Protein AF-A0A3N4JUU4-F1 (afdb_monomer_lite)

pLDDT: mean 82.23, std 17.43, range [31.98, 96.69]

Foldseek 3Di:
DDDDDDDDDDDDDDDDDDDDDDDDPDDPPVVVVVVVVVVVVVVVVVVVVVVVVVVVVCVLVPPPPPDPLLVVLVVVLVVLVVVLVVVVVVLVVLVVVLVVLVVVLVVLVVVLVVLCVVDPDNDLVVLVVLLVVLVVVLVVVPDDPVVNVVSVVVSVVSVVVSVVVVVSVVSVVVSVVSVVVSVVSVVVSPDPVSVVSVVVSVVSVVVSVVVVVVSNVD

InterPro domains:
  IPR039604 Nuclear segregation protein Bfr1 [PTHR31027] (22-218)

Organism: NCBI:txid1336337

Sequence (218 aa):
MTDFATPFAAALVTADTGKKFVQKPEKPDQAEFEKKLKAAQEDHDRVRQKLSEVKAKLDLAQAPGKNPLQNELKKRLFELRDKQSAKKNDRGKIEEEIKATDASLKAKIKELNAKKGKIPYKTPEELDNVIKNLEKSVERGDMKLVDERKAQFEISILQKQRKNFRTLDAEQKAIDEGKQKLEDLKAKKKDTDVQKLSDEYEETKEQLEAIQAEQDEA

Radius of gyration: 51.4 Å; chains: 1; bounding box: 74×54×158 Å

Structure (mmCIF, N/CA/C/O backbone):
data_AF-A0A3N4JUU4-F1
#
_entry.id   AF-A0A3N4JUU4-F1
#
loop_
_atom_site.group_PDB
_atom_site.id
_atom_site.type_symbol
_atom_site.label_atom_id
_atom_site.label_alt_id
_atom_site.label_comp_id
_atom_site.label_asym_id
_atom_site.label_entity_id
_atom_site.label_seq_id
_atom_site.pdbx_PDB_ins_code
_atom_site.Cartn_x
_atom_site.Cartn_y
_atom_site.Cartn_z
_atom_site.occupancy
_atom_site.B_iso_or_equiv
_atom_site.auth_seq_id
_atom_site.auth_comp_id
_atom_site.auth_asym_id
_atom_site.auth_atom_id
_atom_site.pdbx_PDB_model_num
ATOM 1 N N . MET A 1 1 ? 0.676 -31.007 -73.674 1.00 39.84 1 MET A N 1
ATOM 2 C CA . MET A 1 1 ? -0.580 -31.376 -74.345 1.00 39.84 1 MET A CA 1
ATOM 3 C C . MET A 1 1 ? -0.651 -30.566 -75.615 1.00 39.84 1 MET A C 1
ATOM 5 O O . MET A 1 1 ? -0.480 -29.360 -75.510 1.00 39.84 1 MET A O 1
ATOM 9 N N . THR A 1 2 ? -0.835 -31.278 -76.732 1.00 39.34 2 THR A N 1
ATOM 10 C CA . THR A 1 2 ? -1.537 -30.868 -77.961 1.00 39.34 2 THR A CA 1
ATOM 11 C C . THR A 1 2 ? -1.056 -29.579 -78.631 1.00 39.34 2 THR A C 1
ATOM 13 O O . THR A 1 2 ? -1.195 -28.508 -78.059 1.00 39.34 2 THR A O 1
ATOM 16 N N . ASP A 1 3 ? -0.512 -29.537 -79.840 1.00 41.78 3 ASP A N 1
ATOM 17 C CA . ASP A 1 3 ? -0.697 -30.282 -81.098 1.00 41.78 3 ASP A CA 1
ATOM 18 C C . ASP A 1 3 ? -0.923 -29.206 -82.169 1.00 41.78 3 ASP A C 1
ATOM 20 O O . ASP A 1 3 ? -1.234 -28.059 -81.853 1.00 41.78 3 ASP A O 1
ATOM 24 N N . PHE A 1 4 ? -0.841 -29.649 -83.416 1.00 34.41 4 PHE A N 1
ATOM 25 C CA . PHE A 1 4 ? -1.229 -28.997 -84.662 1.00 34.41 4 PHE A CA 1
ATOM 26 C C . PHE A 1 4 ? -0.092 -28.346 -85.441 1.00 34.41 4 PHE A C 1
ATOM 28 O O . PHE A 1 4 ? 0.594 -27.453 -84.971 1.00 34.41 4 PHE A O 1
ATOM 35 N N . ALA A 1 5 ? 0.092 -28.651 -86.715 1.00 35.91 5 ALA A N 1
ATOM 36 C CA . ALA A 1 5 ? -0.330 -29.760 -87.566 1.00 35.91 5 ALA A CA 1
ATOM 37 C C . ALA A 1 5 ? 0.256 -29.400 -88.928 1.00 35.91 5 ALA A C 1
ATOM 39 O O . ALA A 1 5 ? 0.121 -28.273 -89.400 1.00 35.91 5 ALA A O 1
ATOM 40 N N . THR A 1 6 ? 0.883 -30.376 -89.557 1.00 44.41 6 THR A N 1
ATOM 41 C CA . THR A 1 6 ? 1.248 -30.393 -90.971 1.00 44.41 6 THR A CA 1
ATOM 42 C C . THR A 1 6 ? 0.021 -30.133 -91.860 1.00 44.41 6 THR A C 1
ATOM 44 O O . THR A 1 6 ? -1.082 -30.573 -91.533 1.00 44.41 6 THR A O 1
ATOM 47 N N . PRO A 1 7 ? 0.198 -29.473 -93.014 1.00 48.38 7 PRO A N 1
ATOM 48 C CA . PRO A 1 7 ? 0.216 -30.218 -94.282 1.00 48.38 7 PRO A CA 1
ATOM 49 C C . PRO A 1 7 ? 1.343 -29.678 -95.195 1.00 48.38 7 PRO A C 1
ATOM 51 O O . PRO A 1 7 ? 1.849 -28.588 -94.985 1.00 48.38 7 PRO A O 1
ATOM 54 N N . PHE A 1 8 ? 1.898 -30.378 -96.178 1.00 32.44 8 PHE A N 1
ATOM 55 C CA . PHE A 1 8 ? 1.249 -31.018 -97.311 1.00 32.44 8 PHE A CA 1
ATOM 56 C C . PHE A 1 8 ? 2.277 -31.919 -98.012 1.00 32.44 8 PHE A C 1
ATOM 58 O O . PHE A 1 8 ? 3.472 -31.625 -98.052 1.00 32.44 8 PHE A O 1
ATOM 65 N N . ALA A 1 9 ? 1.783 -33.031 -98.539 1.00 35.19 9 ALA A N 1
ATOM 66 C CA . ALA A 1 9 ? 2.544 -34.050 -99.231 1.00 35.19 9 ALA A CA 1
ATOM 67 C C . ALA A 1 9 ? 2.795 -33.707 -100.713 1.00 35.19 9 ALA A C 1
ATOM 69 O O . ALA A 1 9 ? 1.984 -33.052 -101.354 1.00 35.19 9 ALA A O 1
ATOM 70 N N . A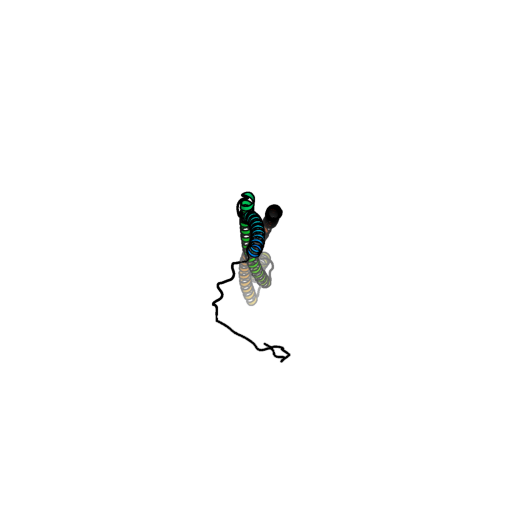LA A 1 10 ? 3.865 -34.315 -101.238 1.00 38.88 10 ALA A N 1
ATOM 71 C CA . ALA A 1 10 ? 4.093 -34.730 -102.628 1.00 38.88 10 ALA A CA 1
ATOM 72 C C . ALA A 1 10 ? 4.413 -33.672 -103.708 1.00 38.88 10 ALA A C 1
ATOM 74 O O . ALA A 1 10 ? 3.527 -33.054 -104.284 1.00 38.88 10 ALA A O 1
ATOM 75 N N . ALA A 1 11 ? 5.682 -33.652 -104.135 1.00 31.98 11 ALA A N 1
ATOM 76 C CA . ALA A 1 11 ? 6.056 -33.921 -105.530 1.00 31.98 11 ALA A CA 1
ATOM 77 C C . ALA A 1 11 ? 7.538 -34.341 -105.615 1.00 31.98 11 ALA A C 1
ATOM 79 O O . ALA A 1 11 ? 8.401 -33.766 -104.959 1.00 31.98 11 ALA A O 1
ATOM 80 N N . LEU A 1 12 ? 7.784 -35.397 -106.392 1.00 43.09 12 LEU A N 1
ATOM 81 C CA . LEU A 1 12 ? 9.060 -36.070 -106.636 1.00 43.09 12 LEU A CA 1
ATOM 82 C C . LEU A 1 12 ? 10.179 -35.123 -107.095 1.00 43.09 12 LEU A C 1
ATOM 84 O O . LEU A 1 12 ? 9.906 -34.270 -107.926 1.00 43.09 12 LEU A O 1
ATOM 88 N N . VAL A 1 13 ? 11.432 -35.421 -106.722 1.00 34.47 13 VAL A N 1
ATOM 89 C CA . VAL A 1 13 ? 12.509 -35.781 -107.673 1.00 34.47 13 VAL A CA 1
ATOM 90 C C . VAL A 1 13 ? 13.515 -36.683 -106.943 1.00 34.47 13 VAL A C 1
ATOM 92 O O . VAL A 1 13 ? 14.137 -36.300 -105.957 1.00 34.47 13 VAL A O 1
ATOM 95 N N . THR A 1 14 ? 13.623 -37.919 -107.422 1.00 41.66 14 THR A N 1
ATOM 96 C CA . THR A 1 14 ? 14.668 -38.904 -107.112 1.00 41.66 14 THR A CA 1
ATOM 97 C C . THR A 1 14 ? 15.975 -38.594 -107.840 1.00 41.66 14 THR A C 1
ATOM 99 O O . THR A 1 14 ? 15.933 -37.968 -108.895 1.00 41.66 14 THR A O 1
ATOM 102 N N . ALA A 1 15 ? 17.057 -39.213 -107.340 1.00 36.00 15 ALA A N 1
ATOM 103 C CA . ALA A 1 15 ? 18.422 -39.340 -107.879 1.00 36.00 15 ALA A CA 1
ATOM 104 C C . ALA A 1 15 ? 19.420 -38.384 -107.191 1.00 36.00 15 ALA A C 1
ATOM 106 O O . ALA A 1 15 ? 19.176 -37.192 -107.101 1.00 36.00 15 ALA A O 1
ATOM 107 N N . ASP A 1 16 ? 20.570 -38.800 -106.669 1.00 35.75 16 ASP A N 1
ATOM 108 C CA . ASP A 1 16 ? 21.212 -40.108 -106.590 1.00 35.75 16 ASP A CA 1
ATOM 109 C C . ASP A 1 16 ? 22.394 -39.999 -105.602 1.00 35.75 16 ASP A C 1
ATOM 111 O O . ASP A 1 16 ? 22.937 -38.920 -105.372 1.00 35.75 16 ASP A O 1
ATOM 115 N N . THR A 1 17 ? 22.838 -41.152 -105.111 1.00 35.28 17 THR A N 1
ATOM 116 C CA . THR A 1 17 ? 24.175 -41.460 -104.577 1.00 35.28 17 THR A CA 1
ATOM 117 C C . THR A 1 17 ? 24.708 -40.778 -103.302 1.00 35.28 17 THR A C 1
ATOM 119 O O . THR A 1 17 ? 25.085 -39.615 -103.270 1.00 35.28 17 THR A O 1
ATOM 122 N N . GLY A 1 18 ? 25.021 -41.631 -102.316 1.00 39.41 18 GLY A N 1
ATOM 123 C CA . GLY A 1 18 ? 26.431 -41.767 -101.927 1.00 39.41 18 GLY A CA 1
ATOM 124 C C . GLY A 1 18 ? 26.846 -41.375 -100.502 1.00 39.41 18 GLY A C 1
ATOM 125 O O . GLY A 1 18 ? 27.047 -40.211 -100.199 1.00 39.41 18 GLY A O 1
ATOM 126 N N . LYS A 1 19 ? 27.173 -42.413 -99.713 1.00 35.09 19 LYS A N 1
ATOM 127 C CA . LYS A 1 19 ? 28.152 -42.473 -98.599 1.00 35.09 19 LYS A CA 1
ATOM 128 C C . LYS A 1 19 ? 27.889 -41.647 -97.324 1.00 35.09 19 LYS A C 1
ATOM 130 O O . LYS A 1 19 ? 28.038 -40.434 -97.271 1.00 35.09 19 LYS A O 1
ATOM 135 N N . LYS A 1 20 ? 27.678 -42.383 -96.221 1.00 50.12 20 LYS A N 1
ATOM 136 C CA . LYS A 1 20 ? 27.764 -41.896 -94.836 1.00 50.12 20 LYS A CA 1
ATOM 137 C C . LYS A 1 20 ? 29.161 -41.329 -94.547 1.00 50.12 20 LYS A C 1
ATOM 139 O O . LYS A 1 20 ? 30.120 -42.091 -94.447 1.00 50.12 20 LYS A O 1
ATOM 144 N N . PHE A 1 21 ? 29.247 -40.018 -94.347 1.00 38.53 21 PHE A N 1
ATOM 145 C CA . PHE A 1 21 ? 30.370 -39.367 -93.677 1.00 38.53 21 PHE A CA 1
ATOM 146 C C . PHE A 1 21 ? 29.920 -38.929 -92.282 1.00 38.53 21 PHE A C 1
ATOM 148 O O . PHE A 1 21 ? 28.943 -38.200 -92.135 1.00 38.53 21 PHE A O 1
ATOM 155 N N . VAL A 1 22 ? 30.636 -39.388 -91.254 1.00 53.62 22 VAL A N 1
ATOM 156 C CA . VAL A 1 22 ? 30.572 -38.817 -89.904 1.00 53.62 22 VAL A CA 1
ATOM 157 C C . VAL A 1 22 ? 31.014 -37.361 -90.030 1.00 53.62 22 VAL A C 1
ATOM 159 O O . VAL A 1 22 ? 32.181 -37.099 -90.330 1.00 53.62 22 VAL A O 1
ATOM 162 N N . GLN A 1 23 ? 30.082 -36.418 -89.873 1.00 53.59 23 GLN A N 1
ATOM 163 C CA . GLN A 1 23 ? 30.426 -35.002 -89.841 1.00 53.59 23 GLN A CA 1
ATOM 164 C C . GLN A 1 23 ? 31.308 -34.758 -88.615 1.00 53.59 23 GLN A C 1
ATOM 166 O O . GLN A 1 23 ? 30.900 -34.982 -87.475 1.00 53.59 23 GLN A O 1
ATOM 171 N N . LYS A 1 24 ? 32.553 -34.341 -88.860 1.00 48.22 24 LYS A N 1
ATOM 172 C CA . LYS A 1 24 ? 33.375 -33.721 -87.821 1.00 48.22 24 LYS A CA 1
ATOM 173 C C . LYS A 1 24 ? 32.619 -32.474 -87.346 1.00 48.22 24 LYS A C 1
ATOM 175 O O . LYS A 1 24 ? 32.104 -31.774 -88.218 1.00 48.22 24 LYS A O 1
ATOM 180 N N . PRO A 1 25 ? 32.550 -32.194 -86.032 1.00 58.31 25 PRO A N 1
ATOM 181 C CA . PRO A 1 25 ? 31.921 -30.975 -85.538 1.00 58.31 25 PRO A CA 1
ATOM 182 C C . PRO A 1 25 ? 32.466 -29.775 -86.317 1.00 58.31 25 PRO A C 1
ATOM 184 O O . PRO A 1 25 ? 33.687 -29.651 -86.468 1.00 58.31 25 PRO A O 1
ATOM 187 N N . GLU A 1 26 ? 31.574 -28.952 -86.868 1.00 61.47 26 GLU A N 1
ATOM 188 C CA . GLU A 1 26 ? 31.963 -27.723 -87.554 1.00 61.47 26 GLU A CA 1
ATOM 189 C C . GLU A 1 26 ? 32.831 -26.881 -86.616 1.00 61.47 26 GLU A C 1
ATOM 191 O O . GLU A 1 26 ? 32.595 -26.815 -85.405 1.00 61.47 26 GLU A O 1
ATOM 196 N N . LYS A 1 27 ? 33.895 -26.285 -87.167 1.00 57.62 27 LYS A N 1
ATOM 197 C CA . LYS A 1 27 ? 34.764 -25.391 -86.399 1.00 57.62 27 LYS A CA 1
ATOM 198 C C . LYS A 1 27 ? 33.878 -24.284 -85.810 1.00 57.62 27 LYS A C 1
ATOM 200 O O . LYS A 1 27 ? 33.135 -23.686 -86.585 1.00 57.62 27 LYS A O 1
ATOM 205 N N . PRO A 1 28 ? 33.945 -24.010 -84.493 1.00 63.41 28 PRO A N 1
ATOM 206 C CA . PRO A 1 28 ? 33.164 -22.943 -83.882 1.00 63.41 28 PRO A CA 1
ATOM 207 C C . PRO A 1 28 ? 33.364 -21.643 -84.660 1.00 63.41 28 PRO A C 1
ATOM 209 O O . PRO A 1 28 ? 34.509 -21.249 -84.892 1.00 63.41 28 PRO A O 1
ATOM 212 N N . ASP A 1 29 ? 32.266 -21.017 -85.082 1.00 69.12 29 ASP A N 1
ATOM 213 C CA . ASP A 1 29 ? 32.293 -19.733 -85.775 1.00 69.12 29 ASP A CA 1
ATOM 214 C C . ASP A 1 29 ? 32.934 -18.691 -84.847 1.00 69.12 29 ASP A C 1
ATOM 216 O O . ASP A 1 29 ? 32.361 -18.283 -83.830 1.00 69.12 29 ASP A O 1
ATOM 220 N N . GLN A 1 30 ? 34.185 -18.335 -85.148 1.00 72.44 30 GLN A N 1
ATOM 221 C CA . GLN A 1 30 ? 35.020 -17.498 -84.286 1.00 72.44 30 GLN A CA 1
ATOM 222 C C . GLN A 1 30 ? 34.380 -16.124 -84.063 1.00 72.44 30 GLN A C 1
ATOM 224 O O . GLN A 1 30 ? 34.467 -15.585 -82.961 1.00 72.44 30 GLN A O 1
ATOM 229 N N . ALA A 1 31 ? 33.656 -15.602 -85.057 1.00 76.00 31 ALA A N 1
ATOM 230 C CA . ALA A 1 31 ? 32.982 -14.313 -84.959 1.00 76.00 31 ALA A CA 1
ATOM 231 C C . ALA A 1 31 ? 31.785 -14.355 -83.992 1.00 76.00 31 ALA A C 1
ATOM 233 O O . ALA A 1 31 ? 31.601 -13.446 -83.176 1.00 76.00 31 ALA A O 1
ATOM 234 N N . GLU A 1 32 ? 30.982 -15.422 -84.027 1.00 77.25 32 GLU A N 1
ATOM 235 C CA . GLU A 1 32 ? 29.896 -15.604 -83.059 1.00 77.25 32 GLU A CA 1
ATOM 236 C C . GLU A 1 32 ? 30.414 -15.865 -81.644 1.00 77.25 32 GLU A C 1
ATOM 238 O O . GLU A 1 32 ? 29.814 -15.401 -80.670 1.00 77.25 32 GLU A O 1
ATOM 243 N N . PHE A 1 33 ? 31.518 -16.605 -81.525 1.00 79.62 33 PHE A N 1
ATOM 244 C CA . PHE A 1 33 ? 32.171 -16.873 -80.250 1.00 79.62 33 PHE A CA 1
ATOM 245 C C . PHE A 1 33 ? 32.690 -15.582 -79.610 1.00 79.62 33 PHE A C 1
ATOM 247 O O . PHE A 1 33 ? 32.375 -15.313 -78.454 1.00 79.62 33 PHE A O 1
ATOM 254 N N . GLU A 1 34 ? 33.397 -14.739 -80.365 1.00 81.62 34 GLU A N 1
ATOM 255 C CA . GLU A 1 34 ? 33.874 -13.436 -79.888 1.00 81.62 34 GLU A CA 1
ATOM 256 C C . GLU A 1 34 ? 32.722 -12.501 -79.494 1.00 81.62 34 GLU A C 1
ATOM 258 O O . GLU A 1 34 ? 32.809 -11.797 -78.486 1.00 81.62 34 GLU A O 1
ATOM 263 N N . LYS A 1 35 ? 31.610 -12.516 -80.240 1.00 84.25 35 LYS A N 1
ATOM 264 C CA . LYS A 1 35 ? 30.413 -11.727 -79.912 1.00 84.25 35 LYS A CA 1
ATOM 265 C C . LYS A 1 35 ? 29.754 -12.193 -78.609 1.00 84.25 35 LYS A C 1
ATOM 267 O O . LYS A 1 35 ? 29.408 -11.363 -77.770 1.00 84.25 35 LYS A O 1
ATOM 272 N N . LYS A 1 36 ? 29.602 -13.509 -78.422 1.00 84.06 36 LYS A N 1
ATOM 273 C CA . LYS A 1 36 ? 29.072 -14.108 -77.182 1.00 84.06 36 LYS A CA 1
ATOM 274 C C . LYS A 1 36 ? 30.017 -13.870 -75.999 1.00 84.06 36 LYS A C 1
ATOM 276 O O . LYS A 1 36 ? 29.545 -13.609 -74.898 1.00 84.06 36 LYS A O 1
ATOM 281 N N . LEU A 1 37 ? 31.331 -13.895 -76.234 1.00 85.00 37 LEU A N 1
ATOM 282 C CA . LEU A 1 37 ? 32.354 -13.611 -75.227 1.00 85.00 37 LEU A CA 1
ATOM 283 C C . LEU A 1 37 ? 32.278 -12.159 -74.739 1.00 85.00 37 LEU A C 1
ATOM 285 O O . LEU A 1 37 ? 32.268 -11.936 -73.533 1.00 85.00 37 LEU A O 1
ATOM 289 N N . LYS A 1 38 ? 32.141 -11.189 -75.652 1.00 87.12 38 LYS A N 1
ATOM 290 C CA . LYS A 1 38 ? 31.960 -9.772 -75.297 1.00 87.12 38 LYS A CA 1
ATOM 291 C C . LYS A 1 38 ? 30.673 -9.531 -74.507 1.00 87.12 38 LYS A C 1
ATOM 293 O O . LYS A 1 38 ? 30.728 -8.919 -73.449 1.00 87.12 38 LYS A O 1
ATOM 298 N N . ALA A 1 39 ? 29.542 -10.080 -74.957 1.00 87.44 39 ALA A N 1
ATOM 299 C CA . ALA A 1 39 ? 28.270 -9.949 -74.240 1.00 87.44 39 ALA A CA 1
ATOM 300 C C . ALA A 1 39 ? 28.330 -10.564 -72.827 1.00 87.44 39 ALA A C 1
ATOM 302 O O . ALA A 1 39 ? 27.870 -9.960 -71.862 1.00 87.44 39 ALA A O 1
ATOM 303 N N . ALA A 1 40 ? 28.957 -11.738 -72.683 1.00 87.06 40 ALA A N 1
ATOM 304 C CA . ALA A 1 40 ? 29.147 -12.376 -71.382 1.00 87.06 40 ALA A CA 1
ATOM 305 C C . ALA A 1 40 ? 30.099 -11.587 -70.464 1.00 87.06 40 ALA A C 1
ATOM 307 O O . ALA A 1 40 ? 29.888 -11.559 -69.252 1.00 87.06 40 ALA A O 1
ATOM 308 N N . GLN A 1 41 ? 31.131 -10.941 -71.019 1.00 89.50 41 GLN A N 1
ATOM 309 C CA . GLN A 1 41 ? 32.033 -10.057 -70.272 1.00 89.50 41 GLN A CA 1
ATOM 310 C C . GLN A 1 41 ? 31.311 -8.795 -69.783 1.00 89.50 41 GLN A C 1
ATOM 312 O O . GLN A 1 41 ? 31.404 -8.471 -68.603 1.00 89.50 41 GLN A O 1
ATOM 317 N N . GLU A 1 42 ? 30.524 -8.140 -70.640 1.00 91.94 42 GLU A N 1
ATOM 318 C CA . GLU A 1 42 ? 29.712 -6.972 -70.269 1.00 91.94 42 GLU A CA 1
ATOM 319 C C . GLU A 1 42 ? 28.684 -7.312 -69.178 1.00 91.94 42 GLU A C 1
ATOM 321 O O . GLU A 1 42 ? 28.526 -6.572 -68.202 1.00 91.94 42 GLU A O 1
ATOM 326 N N . ASP A 1 43 ? 28.015 -8.463 -69.295 1.00 88.12 43 ASP A N 1
ATOM 327 C CA . ASP A 1 43 ? 27.093 -8.952 -68.271 1.00 88.12 43 ASP A CA 1
ATOM 328 C C . ASP A 1 43 ? 27.804 -9.267 -66.952 1.00 88.12 43 ASP A C 1
ATOM 330 O O . ASP A 1 43 ? 27.302 -8.910 -65.882 1.00 88.12 43 ASP A O 1
ATOM 334 N N . HIS A 1 44 ? 28.979 -9.896 -67.012 1.00 88.31 44 HIS A N 1
ATOM 335 C CA . HIS A 1 44 ? 29.799 -10.182 -65.840 1.00 88.31 44 HIS A CA 1
ATOM 336 C C . HIS A 1 44 ? 30.245 -8.893 -65.141 1.00 88.31 44 HIS A C 1
ATOM 338 O O . HIS A 1 44 ? 30.126 -8.792 -63.919 1.00 88.31 44 HIS A O 1
ATOM 344 N N . ASP A 1 45 ? 30.691 -7.888 -65.890 1.00 90.50 45 ASP A N 1
ATOM 345 C CA . ASP A 1 45 ? 31.128 -6.606 -65.338 1.00 90.50 45 ASP A CA 1
ATOM 346 C C . ASP A 1 45 ? 29.960 -5.827 -64.728 1.00 90.50 45 ASP A C 1
ATOM 348 O O . ASP A 1 45 ? 30.076 -5.315 -63.611 1.00 90.50 45 ASP A O 1
ATOM 352 N N . ARG A 1 46 ? 28.788 -5.839 -65.373 1.00 92.06 46 ARG A N 1
ATOM 353 C CA . ARG A 1 46 ? 27.550 -5.265 -64.825 1.00 92.06 46 ARG A CA 1
ATOM 354 C C . ARG A 1 46 ? 27.126 -5.944 -63.524 1.00 92.06 46 ARG A C 1
ATOM 356 O O . ARG A 1 46 ? 26.741 -5.271 -62.567 1.00 92.06 46 ARG A O 1
ATOM 363 N N . VAL A 1 47 ? 27.166 -7.276 -63.467 1.00 89.88 47 VAL A N 1
ATOM 364 C CA . VAL A 1 47 ? 26.840 -8.031 -62.245 1.00 89.88 47 VAL A CA 1
ATOM 365 C C . VAL A 1 47 ? 27.887 -7.779 -61.163 1.00 89.88 47 VAL A C 1
ATOM 367 O O . VAL A 1 47 ? 27.524 -7.619 -60.001 1.00 89.88 47 VAL A O 1
ATOM 370 N N . ARG A 1 48 ? 29.169 -7.669 -61.522 1.00 91.62 48 ARG A N 1
ATOM 371 C CA . ARG A 1 48 ? 30.259 -7.363 -60.591 1.00 91.62 48 ARG A CA 1
ATOM 372 C C . ARG A 1 48 ? 30.130 -5.962 -59.993 1.00 91.62 48 ARG A C 1
ATOM 374 O O . ARG A 1 48 ? 30.335 -5.820 -58.790 1.00 91.62 48 ARG A O 1
ATOM 381 N N . GLN A 1 49 ? 29.738 -4.969 -60.790 1.00 90.62 49 GLN A N 1
ATOM 382 C CA . GLN A 1 49 ? 29.430 -3.614 -60.320 1.00 90.62 49 GLN A CA 1
ATOM 383 C C . GLN A 1 49 ? 28.250 -3.626 -59.344 1.00 90.62 49 GLN A C 1
ATOM 385 O O . GLN A 1 49 ? 28.410 -3.203 -58.201 1.00 90.62 49 GLN A O 1
ATOM 390 N N . LYS A 1 50 ? 27.119 -4.239 -59.718 1.00 89.12 50 LYS A N 1
ATOM 391 C CA . LYS A 1 50 ? 25.960 -4.390 -58.818 1.00 89.12 50 LYS A CA 1
ATOM 392 C C . LYS A 1 50 ? 26.312 -5.126 -57.528 1.00 89.12 50 LYS A C 1
ATOM 394 O O . LYS A 1 50 ? 25.869 -4.739 -56.456 1.00 89.12 50 LYS A O 1
ATOM 399 N N . LEU A 1 51 ? 27.125 -6.176 -57.614 1.00 88.81 51 LEU A N 1
ATOM 400 C CA . LEU A 1 51 ? 27.595 -6.924 -56.453 1.00 88.81 51 LEU A CA 1
ATOM 401 C C . LEU A 1 51 ? 28.490 -6.047 -55.570 1.00 88.81 51 LEU A C 1
ATOM 403 O O . LEU A 1 51 ? 28.341 -6.089 -54.355 1.00 88.81 51 LEU A O 1
ATOM 407 N N . SER A 1 52 ? 29.375 -5.232 -56.148 1.00 88.00 52 SER A N 1
ATOM 408 C CA . SER A 1 52 ? 30.202 -4.291 -55.384 1.00 88.00 52 SER A CA 1
ATOM 409 C C . SER A 1 52 ? 29.383 -3.187 -54.712 1.00 88.00 52 SER A C 1
ATOM 411 O O . SER A 1 52 ? 29.633 -2.889 -53.551 1.00 88.00 52 SER A O 1
ATOM 413 N N . GLU A 1 53 ? 28.356 -2.654 -55.377 1.00 87.62 53 GLU A N 1
ATOM 414 C CA . GLU A 1 53 ? 27.432 -1.665 -54.807 1.00 87.62 53 GLU A CA 1
ATOM 415 C C . GLU A 1 53 ? 26.588 -2.267 -53.682 1.00 87.62 53 GLU A C 1
ATOM 417 O O . GLU A 1 53 ? 26.444 -1.666 -52.621 1.00 87.62 53 GLU A O 1
ATOM 422 N N . VAL A 1 54 ? 26.052 -3.474 -53.887 1.00 85.00 54 VAL A N 1
ATOM 423 C CA . VAL A 1 54 ? 25.293 -4.194 -52.859 1.00 85.00 54 VAL A CA 1
ATOM 424 C C . VAL A 1 54 ? 26.198 -4.567 -51.691 1.00 85.00 54 VAL A C 1
ATOM 426 O O . VAL A 1 54 ? 25.761 -4.434 -50.558 1.00 85.00 54 VAL A O 1
ATOM 429 N N . LYS A 1 55 ? 27.451 -4.975 -51.927 1.00 83.31 55 LYS A N 1
ATOM 430 C CA . LYS A 1 55 ? 28.425 -5.216 -50.852 1.00 83.31 55 LYS A CA 1
ATOM 431 C C . LYS A 1 55 ? 28.781 -3.942 -50.104 1.00 83.31 55 LYS A C 1
ATOM 433 O O . LYS A 1 55 ? 28.795 -3.984 -48.891 1.00 83.31 55 LYS A O 1
ATOM 438 N N . ALA A 1 56 ? 28.992 -2.818 -50.784 1.00 80.50 56 ALA A N 1
ATOM 439 C CA . ALA A 1 56 ? 29.260 -1.544 -50.121 1.00 80.50 56 ALA A CA 1
ATOM 440 C C . ALA A 1 56 ? 28.071 -1.099 -49.251 1.00 80.50 56 ALA A C 1
ATOM 442 O O . ALA A 1 56 ? 28.262 -0.730 -48.096 1.00 80.50 56 ALA A O 1
ATOM 443 N N . LYS A 1 57 ? 26.839 -1.220 -49.765 1.00 77.94 57 LYS A N 1
ATOM 444 C CA . LYS A 1 57 ? 25.606 -0.965 -49.000 1.00 77.94 57 LYS A CA 1
ATOM 445 C C . LYS A 1 57 ? 25.426 -1.951 -47.847 1.00 77.94 57 LYS A C 1
ATOM 447 O O . LYS A 1 57 ? 24.996 -1.562 -46.769 1.00 77.94 57 LYS A O 1
ATOM 452 N N . LEU A 1 58 ? 25.767 -3.221 -48.060 1.00 74.00 58 LEU A N 1
ATOM 453 C CA . LEU A 1 58 ? 25.717 -4.248 -47.028 1.00 74.00 58 LEU A CA 1
ATOM 454 C C . LEU A 1 58 ? 26.782 -4.001 -45.962 1.00 74.00 58 LEU A C 1
ATOM 456 O O . LEU A 1 58 ? 26.465 -4.162 -44.804 1.00 74.00 58 LEU A O 1
ATOM 460 N N . ASP A 1 59 ? 27.993 -3.578 -46.311 1.00 72.12 59 ASP A N 1
ATOM 461 C CA . ASP A 1 59 ? 29.074 -3.283 -45.364 1.00 72.12 59 ASP A CA 1
ATOM 462 C C . ASP A 1 59 ? 28.785 -2.004 -44.556 1.00 72.12 59 ASP A C 1
ATOM 464 O O . ASP A 1 59 ? 29.166 -1.917 -43.387 1.00 72.12 59 ASP A O 1
ATOM 468 N N . LEU A 1 60 ? 28.072 -1.035 -45.146 1.00 67.00 60 LEU A N 1
ATOM 469 C CA . LEU A 1 60 ? 27.514 0.131 -44.447 1.00 67.00 60 LEU A CA 1
ATOM 470 C C . LEU A 1 60 ? 26.404 -0.288 -43.465 1.00 67.00 60 LEU A C 1
ATOM 472 O O . LEU A 1 60 ? 26.474 0.042 -42.282 1.00 67.00 60 LEU A O 1
ATOM 476 N N . ALA A 1 61 ? 25.439 -1.098 -43.914 1.00 63.56 61 ALA A N 1
ATOM 477 C CA . ALA A 1 61 ? 24.322 -1.577 -43.090 1.00 63.56 61 ALA A CA 1
ATOM 478 C C . ALA A 1 61 ? 24.723 -2.651 -42.048 1.00 63.56 61 ALA A C 1
ATOM 480 O O . ALA A 1 61 ? 24.150 -2.735 -40.963 1.00 63.56 61 ALA A O 1
ATOM 481 N N . GLN A 1 62 ? 25.717 -3.487 -42.359 1.00 60.25 62 GLN A N 1
ATOM 482 C CA . GLN A 1 62 ? 26.299 -4.540 -41.516 1.00 60.25 62 GLN A CA 1
ATOM 483 C C . GLN A 1 62 ? 27.546 -4.058 -40.773 1.00 60.25 62 GLN A C 1
ATOM 485 O O . GLN A 1 62 ? 28.386 -4.874 -40.396 1.00 60.25 62 GLN A O 1
ATOM 490 N N . ALA A 1 63 ? 27.656 -2.775 -40.447 1.00 57.84 63 ALA A N 1
ATOM 491 C CA . ALA A 1 63 ? 28.555 -2.343 -39.384 1.00 57.84 63 ALA A CA 1
ATOM 492 C C . ALA A 1 63 ? 27.812 -2.249 -38.031 1.00 57.84 63 ALA A C 1
ATOM 494 O O . ALA A 1 63 ? 27.762 -1.158 -37.450 1.00 57.84 63 ALA A O 1
ATOM 495 N N . PRO A 1 64 ? 27.234 -3.340 -37.464 1.00 51.19 64 PRO A N 1
ATOM 496 C CA . PRO A 1 64 ? 26.674 -3.276 -36.130 1.00 51.19 64 PRO A CA 1
ATOM 497 C C . PRO A 1 64 ? 27.832 -3.033 -35.157 1.00 51.19 64 PRO A C 1
ATOM 499 O O . PRO A 1 64 ? 28.703 -3.879 -34.966 1.00 51.19 64 PRO A O 1
ATOM 502 N N . GLY A 1 65 ? 27.849 -1.850 -34.546 1.00 55.34 65 GLY A N 1
ATOM 503 C CA . GLY A 1 65 ? 28.728 -1.552 -33.417 1.00 55.34 65 GLY A CA 1
ATOM 504 C C . GLY A 1 65 ? 29.842 -0.530 -33.641 1.00 55.34 65 GLY A C 1
ATOM 505 O O . GLY A 1 65 ? 30.638 -0.354 -32.723 1.00 55.34 65 GLY A O 1
ATOM 506 N N . LYS A 1 66 ? 29.903 0.187 -34.774 1.00 58.84 66 LYS A N 1
ATOM 507 C CA . LYS A 1 66 ? 30.890 1.278 -34.935 1.00 58.84 66 LYS A CA 1
ATOM 508 C C . LYS A 1 66 ? 30.550 2.569 -34.184 1.00 58.84 66 LYS A C 1
ATOM 510 O O . LYS A 1 66 ? 31.472 3.316 -33.883 1.00 58.84 66 LYS A O 1
ATOM 515 N N . ASN A 1 67 ? 29.286 2.808 -33.820 1.00 67.56 67 ASN A N 1
ATOM 516 C CA . ASN A 1 67 ? 28.911 3.986 -33.034 1.00 67.56 67 ASN A CA 1
ATOM 517 C C . ASN A 1 67 ? 28.859 3.651 -31.530 1.00 67.56 67 ASN A C 1
ATOM 519 O O . ASN A 1 67 ? 27.857 3.090 -31.073 1.00 67.56 67 ASN A O 1
ATOM 523 N N . PRO A 1 68 ? 29.903 3.988 -30.737 1.00 78.94 68 PRO A N 1
ATOM 524 C CA . PRO A 1 68 ? 29.896 3.777 -29.286 1.00 78.94 68 PRO A CA 1
ATOM 525 C C . PRO A 1 68 ? 28.690 4.457 -28.622 1.00 78.94 68 PRO A C 1
ATOM 527 O O . PRO A 1 68 ? 28.024 3.831 -27.803 1.00 78.94 68 PRO A O 1
ATOM 530 N N . LEU A 1 69 ? 28.321 5.653 -29.095 1.00 81.56 69 LEU A N 1
ATOM 531 C CA . LEU A 1 69 ? 27.117 6.393 -28.696 1.00 81.56 69 LEU A CA 1
ATOM 532 C C . LEU A 1 69 ? 25.820 5.590 -28.883 1.00 81.56 69 LEU A C 1
ATOM 534 O O . LEU A 1 69 ? 24.993 5.523 -27.981 1.00 81.56 69 LEU A O 1
ATOM 538 N N . GLN A 1 70 ? 25.646 4.911 -30.019 1.00 83.94 70 GLN A N 1
ATOM 539 C CA . GLN A 1 70 ? 24.442 4.113 -30.277 1.00 83.94 70 GLN A CA 1
ATOM 540 C C . GLN A 1 70 ? 24.356 2.906 -29.331 1.00 83.94 70 GLN A C 1
ATOM 542 O O . GLN A 1 70 ? 23.276 2.544 -28.863 1.00 83.94 70 GLN A O 1
ATOM 547 N N . ASN A 1 71 ? 25.493 2.275 -29.029 1.00 85.25 71 ASN A N 1
ATOM 548 C CA . ASN A 1 71 ? 25.551 1.170 -28.073 1.00 85.25 71 ASN A CA 1
ATOM 549 C C . ASN A 1 71 ? 25.271 1.643 -26.638 1.00 85.25 71 ASN A C 1
ATOM 551 O O . ASN A 1 71 ? 24.618 0.928 -25.879 1.00 85.25 71 ASN A O 1
ATOM 555 N N . GLU A 1 72 ? 25.735 2.835 -26.269 1.00 88.25 72 GLU A N 1
ATOM 556 C CA . GLU A 1 72 ? 25.444 3.471 -24.981 1.00 88.25 72 GLU A CA 1
ATOM 557 C C . GLU A 1 72 ? 23.959 3.828 -24.843 1.00 88.25 72 GLU A C 1
ATOM 559 O O . GLU A 1 72 ? 23.347 3.457 -23.843 1.00 88.25 72 GLU A O 1
ATOM 564 N N . LEU A 1 73 ? 23.342 4.426 -25.868 1.00 89.56 73 LEU A N 1
ATOM 565 C CA . LEU A 1 73 ? 21.903 4.726 -25.882 1.00 89.56 73 LEU A CA 1
ATOM 566 C C . LEU A 1 73 ? 21.048 3.453 -25.805 1.00 89.56 73 LEU A C 1
ATOM 568 O O . LEU A 1 73 ? 20.084 3.399 -25.043 1.00 89.56 73 LEU A O 1
ATOM 572 N N . LYS A 1 74 ? 21.432 2.379 -26.511 1.00 89.31 74 LYS A N 1
ATOM 573 C CA . LYS A 1 74 ? 20.767 1.065 -26.404 1.00 89.31 74 LYS A CA 1
ATOM 574 C C . LYS A 1 74 ? 20.846 0.493 -24.989 1.00 89.31 74 LYS A C 1
ATOM 576 O O . LYS A 1 74 ? 19.841 0.007 -24.469 1.00 89.31 74 LYS A O 1
ATOM 581 N N . LYS A 1 75 ? 22.022 0.560 -24.353 1.00 92.31 75 LYS A N 1
ATOM 582 C CA . LYS A 1 75 ? 22.193 0.150 -22.949 1.00 92.31 75 LYS A CA 1
ATOM 583 C C . LYS A 1 75 ? 21.327 1.002 -22.025 1.00 92.31 75 LYS A C 1
ATOM 585 O O . LYS A 1 75 ? 20.632 0.453 -21.175 1.00 92.31 75 LYS A O 1
ATOM 590 N N . ARG A 1 76 ? 21.300 2.320 -22.236 1.00 90.44 76 ARG A N 1
ATOM 591 C CA . ARG A 1 76 ? 20.494 3.243 -21.435 1.00 90.44 76 ARG A CA 1
ATOM 592 C C . ARG A 1 76 ? 18.997 2.968 -21.563 1.00 90.44 76 ARG A C 1
ATOM 594 O O . ARG A 1 76 ? 18.309 2.940 -20.548 1.00 90.44 76 ARG A O 1
ATOM 601 N N . LEU A 1 77 ? 18.498 2.686 -22.767 1.00 93.50 77 LEU A N 1
ATOM 602 C CA . LEU A 1 77 ? 17.105 2.278 -22.988 1.00 93.50 77 LEU A CA 1
ATOM 603 C C . LEU A 1 77 ? 16.759 0.972 -22.276 1.00 93.50 77 LEU A C 1
ATOM 605 O O . LEU A 1 77 ? 15.671 0.854 -21.714 1.00 93.50 77 LEU A O 1
ATOM 609 N N . PHE A 1 78 ? 17.671 -0.003 -22.285 1.00 93.75 78 PHE A N 1
ATOM 610 C CA . PHE A 1 78 ? 17.483 -1.251 -21.550 1.00 93.75 78 PHE A CA 1
ATOM 611 C C . PHE A 1 78 ? 17.384 -0.994 -20.038 1.00 93.75 78 PHE A C 1
ATOM 613 O O . PHE A 1 78 ? 16.421 -1.423 -19.406 1.00 93.75 78 PHE A O 1
ATOM 620 N N . GLU A 1 79 ? 18.297 -0.199 -19.474 1.00 93.94 79 GLU A N 1
ATOM 621 C CA . GLU A 1 79 ? 18.248 0.204 -18.061 1.00 93.94 79 GLU A CA 1
ATOM 622 C C . GLU A 1 79 ? 16.968 0.972 -17.703 1.00 93.94 79 GLU A C 1
ATOM 624 O O . GLU A 1 79 ? 16.383 0.747 -16.642 1.00 93.94 79 GLU A O 1
ATOM 629 N N . LEU A 1 80 ? 16.526 1.899 -18.561 1.00 93.81 80 LEU A N 1
ATOM 630 C CA . LEU A 1 80 ? 15.297 2.667 -18.352 1.00 93.81 80 LEU A CA 1
ATOM 631 C C . LEU A 1 80 ? 14.068 1.759 -18.384 1.00 93.81 80 LEU A C 1
ATOM 633 O O . LEU A 1 80 ? 13.211 1.868 -17.507 1.00 93.81 80 LEU A O 1
ATOM 637 N N . ARG A 1 81 ? 14.009 0.811 -19.323 1.00 92.81 81 ARG A N 1
ATOM 638 C CA . ARG A 1 81 ? 12.943 -0.194 -19.388 1.00 92.81 81 ARG A CA 1
ATOM 639 C C . ARG A 1 81 ? 12.905 -1.061 -18.129 1.00 92.81 81 ARG A C 1
ATOM 641 O O . ARG A 1 81 ? 11.821 -1.301 -17.593 1.00 92.81 81 ARG A O 1
ATOM 648 N N . ASP A 1 82 ? 14.058 -1.499 -17.635 1.00 93.88 82 ASP A N 1
ATOM 649 C CA . ASP A 1 82 ? 14.145 -2.284 -16.402 1.00 93.88 82 ASP A CA 1
ATOM 650 C C . ASP A 1 82 ? 13.678 -1.473 -15.188 1.00 93.88 82 ASP A C 1
ATOM 652 O O . ASP A 1 82 ? 12.877 -1.961 -14.386 1.00 93.88 82 ASP A O 1
ATOM 656 N N . LYS A 1 83 ? 14.079 -0.198 -15.090 1.00 92.62 83 LYS A N 1
ATOM 657 C CA . LYS A 1 83 ? 13.607 0.726 -14.044 1.00 92.62 83 LYS A CA 1
ATOM 658 C C . LYS A 1 83 ? 12.099 0.965 -14.115 1.00 92.62 83 LYS A C 1
ATOM 660 O O . LYS A 1 83 ? 11.431 0.938 -13.080 1.00 92.62 83 LYS A O 1
ATOM 665 N N . GLN A 1 84 ? 11.547 1.174 -15.310 1.00 92.31 84 GLN A N 1
ATOM 666 C CA . GLN A 1 84 ? 10.105 1.328 -15.520 1.00 92.31 84 GLN A CA 1
ATOM 667 C C . GLN A 1 84 ? 9.344 0.057 -15.117 1.00 92.31 84 GLN A C 1
ATOM 669 O O . GLN A 1 84 ? 8.326 0.140 -14.427 1.00 92.31 84 GLN A O 1
ATOM 674 N N . SER A 1 85 ? 9.853 -1.121 -15.492 1.00 92.12 85 SER A N 1
ATOM 675 C CA . SER A 1 85 ? 9.280 -2.421 -15.121 1.00 92.12 85 SER A CA 1
ATOM 676 C C . SER A 1 85 ? 9.292 -2.638 -13.605 1.00 92.12 85 SER A C 1
ATOM 678 O O . SER A 1 85 ? 8.259 -2.965 -13.015 1.00 92.12 85 SER A O 1
ATOM 680 N N . ALA A 1 86 ? 10.427 -2.372 -12.950 1.00 91.56 86 ALA A N 1
ATOM 681 C CA . ALA A 1 86 ? 10.562 -2.464 -11.499 1.00 91.56 86 ALA A CA 1
ATOM 682 C C . ALA A 1 86 ? 9.576 -1.530 -10.781 1.00 91.56 86 ALA A C 1
ATOM 684 O O . ALA A 1 86 ? 8.778 -1.988 -9.963 1.00 91.56 86 ALA A O 1
ATOM 685 N N . LYS A 1 87 ? 9.529 -0.246 -11.169 1.00 90.38 87 LYS A N 1
ATOM 686 C CA . LYS A 1 87 ? 8.579 0.717 -10.589 1.00 90.38 87 LYS A CA 1
ATOM 687 C C . LYS A 1 87 ? 7.120 0.336 -10.844 1.00 90.38 87 LYS A C 1
ATOM 689 O O . LYS A 1 87 ? 6.280 0.552 -9.971 1.00 90.38 87 LYS A O 1
ATOM 694 N N . LYS A 1 88 ? 6.787 -0.240 -12.004 1.00 90.25 88 LYS A N 1
ATOM 695 C CA . LYS A 1 88 ? 5.433 -0.745 -12.283 1.00 90.25 88 LYS A CA 1
ATOM 696 C C . LYS A 1 88 ? 5.060 -1.885 -11.335 1.00 90.25 88 LYS A C 1
ATOM 698 O O . LYS A 1 88 ? 3.957 -1.872 -10.791 1.00 90.25 88 LYS A O 1
ATOM 703 N N . ASN A 1 89 ? 5.969 -2.832 -11.113 1.00 91.69 89 ASN A N 1
ATOM 704 C CA . ASN A 1 89 ? 5.749 -3.942 -10.186 1.00 91.69 89 ASN A CA 1
ATOM 705 C C . ASN A 1 89 ? 5.577 -3.446 -8.746 1.00 91.69 89 ASN A C 1
ATOM 707 O O . ASN A 1 89 ? 4.656 -3.884 -8.058 1.00 91.69 89 ASN A O 1
ATOM 711 N N . ASP A 1 90 ? 6.403 -2.500 -8.304 1.00 90.50 90 ASP A N 1
ATOM 712 C CA . ASP A 1 90 ? 6.303 -1.936 -6.955 1.00 90.50 90 ASP A CA 1
ATOM 713 C C . ASP A 1 90 ? 5.009 -1.139 -6.765 1.00 90.50 90 ASP A C 1
ATOM 715 O O . ASP A 1 90 ? 4.328 -1.299 -5.752 1.00 90.50 90 ASP A O 1
ATOM 719 N N . ARG A 1 91 ? 4.582 -0.368 -7.774 1.00 90.19 91 ARG A N 1
ATOM 720 C CA . ARG A 1 91 ? 3.256 0.272 -7.776 1.00 90.19 91 ARG A CA 1
ATOM 721 C C . ARG A 1 91 ? 2.125 -0.749 -7.703 1.00 90.19 91 ARG A C 1
ATOM 723 O O . ARG A 1 91 ? 1.165 -0.508 -6.979 1.00 90.19 91 ARG A O 1
ATOM 730 N N . GLY A 1 92 ? 2.234 -1.867 -8.420 1.00 92.06 92 GLY A N 1
ATOM 731 C CA . GLY A 1 92 ? 1.268 -2.966 -8.352 1.00 92.06 92 GLY A CA 1
ATOM 732 C C . GLY A 1 92 ? 1.143 -3.534 -6.937 1.00 92.06 92 GLY A C 1
ATOM 733 O O . GLY A 1 92 ? 0.037 -3.601 -6.405 1.00 92.06 92 GLY A O 1
ATOM 734 N N . LYS A 1 93 ? 2.274 -3.831 -6.284 1.00 92.94 93 LYS A N 1
ATOM 735 C CA . LYS A 1 93 ? 2.305 -4.302 -4.887 1.00 92.94 93 LYS A CA 1
ATOM 736 C C . LYS A 1 93 ? 1.688 -3.287 -3.925 1.00 92.94 93 LYS A C 1
ATOM 738 O O . LYS A 1 93 ? 0.827 -3.647 -3.129 1.00 92.94 93 LYS A O 1
ATOM 743 N N . ILE A 1 94 ? 2.060 -2.008 -4.038 1.00 93.06 94 ILE A N 1
ATOM 744 C CA . ILE A 1 94 ? 1.488 -0.933 -3.210 1.00 93.06 94 ILE A CA 1
ATOM 745 C C . ILE A 1 94 ? -0.029 -0.831 -3.433 1.00 93.06 94 ILE A C 1
ATOM 747 O O . ILE A 1 94 ? -0.785 -0.647 -2.484 1.00 93.06 94 ILE A O 1
ATOM 751 N N . GLU A 1 95 ? -0.512 -0.967 -4.670 1.00 93.56 95 GLU A N 1
ATOM 752 C CA . GLU A 1 95 ? -1.949 -0.960 -4.961 1.00 93.56 95 GLU A CA 1
ATOM 753 C C . GLU A 1 95 ? -2.693 -2.155 -4.355 1.00 93.56 95 GLU A C 1
ATOM 755 O O . GLU A 1 95 ? -3.813 -1.986 -3.863 1.00 93.56 95 GLU A O 1
ATOM 760 N N . GLU A 1 96 ? -2.099 -3.345 -4.373 1.00 95.62 96 GLU A N 1
ATOM 761 C CA . GLU A 1 96 ? -2.648 -4.535 -3.718 1.00 95.62 96 GLU A CA 1
ATOM 762 C C . GLU A 1 96 ? -2.696 -4.363 -2.194 1.00 95.62 96 GLU A C 1
ATOM 764 O O . GLU A 1 96 ? -3.741 -4.609 -1.586 1.00 95.62 96 GLU A O 1
ATOM 769 N N . GLU A 1 97 ? -1.629 -3.843 -1.584 1.00 94.69 97 GLU A N 1
ATOM 770 C CA . GLU A 1 97 ? -1.577 -3.524 -0.151 1.00 94.69 97 GLU A CA 1
ATOM 771 C C . GLU A 1 97 ? -2.621 -2.471 0.246 1.00 94.69 97 GLU A C 1
ATOM 773 O O . GLU A 1 97 ? -3.308 -2.626 1.262 1.00 94.69 97 GLU A O 1
ATOM 778 N N . ILE A 1 98 ? -2.800 -1.427 -0.574 1.00 95.56 98 ILE A N 1
ATOM 779 C CA . ILE A 1 98 ? -3.847 -0.410 -0.392 1.00 95.56 98 ILE A CA 1
ATOM 780 C C . ILE A 1 98 ? -5.226 -1.067 -0.417 1.00 95.56 98 ILE A C 1
ATOM 782 O O . ILE A 1 98 ? -6.033 -0.813 0.477 1.00 95.56 98 ILE A O 1
ATOM 786 N N . LYS A 1 99 ? -5.513 -1.912 -1.416 1.00 96.25 99 LYS A N 1
ATOM 787 C CA . LYS A 1 99 ? -6.814 -2.591 -1.546 1.00 96.25 99 LYS A CA 1
ATOM 788 C C . LYS A 1 99 ? -7.082 -3.522 -0.365 1.00 96.25 99 LYS A C 1
ATOM 790 O O . LYS A 1 99 ? -8.178 -3.487 0.193 1.00 96.25 99 LYS A O 1
ATOM 795 N N . ALA A 1 100 ? -6.093 -4.318 0.037 1.00 96.00 100 ALA A N 1
ATOM 796 C CA . ALA A 1 100 ? -6.208 -5.232 1.169 1.00 96.00 100 ALA A CA 1
ATOM 797 C C . ALA A 1 100 ? -6.440 -4.475 2.489 1.00 96.00 100 ALA A C 1
ATOM 799 O O . ALA A 1 100 ? -7.339 -4.821 3.262 1.00 96.00 100 ALA A O 1
ATOM 800 N N . THR A 1 101 ? -5.682 -3.400 2.720 1.00 95.00 101 THR A N 1
ATOM 801 C CA . THR A 1 101 ? -5.806 -2.562 3.922 1.00 95.00 101 THR A CA 1
ATOM 802 C C . THR A 1 101 ? -7.146 -1.828 3.955 1.00 95.00 101 THR A C 1
ATOM 804 O O . THR A 1 101 ? -7.811 -1.825 4.989 1.00 95.00 101 THR A O 1
ATOM 807 N N . ASP A 1 102 ? -7.592 -1.265 2.830 1.00 95.81 102 ASP A N 1
ATOM 808 C CA . ASP A 1 102 ? -8.887 -0.585 2.713 1.00 95.81 102 ASP A CA 1
ATOM 809 C C . ASP A 1 102 ? -10.066 -1.544 2.945 1.00 95.81 102 ASP A C 1
ATOM 811 O O . ASP A 1 102 ? -10.995 -1.220 3.688 1.00 95.81 102 ASP A O 1
ATOM 815 N N . ALA A 1 103 ? -10.017 -2.758 2.385 1.00 96.56 103 ALA A N 1
ATOM 816 C CA . ALA A 1 103 ? -11.034 -3.784 2.619 1.00 96.56 103 ALA A CA 1
ATOM 817 C C . ALA A 1 103 ? -11.091 -4.211 4.097 1.00 96.56 103 ALA A C 1
ATOM 819 O O . ALA A 1 103 ? -12.175 -4.270 4.686 1.00 96.56 103 ALA A O 1
ATOM 820 N N . SER A 1 104 ? -9.928 -4.443 4.715 1.00 95.00 104 SER A N 1
ATOM 821 C CA . SER A 1 104 ? -9.814 -4.772 6.141 1.00 95.00 104 SER A CA 1
ATOM 822 C C . SER A 1 104 ? -10.347 -3.644 7.031 1.00 95.00 104 SER A C 1
ATOM 824 O O . SER A 1 104 ? -11.126 -3.888 7.954 1.00 95.00 104 SER A O 1
ATOM 826 N N . LEU A 1 105 ? -10.011 -2.389 6.719 1.00 96.69 105 LEU A N 1
ATOM 827 C CA . LEU A 1 105 ? -10.517 -1.214 7.430 1.00 96.69 105 LEU A CA 1
ATOM 828 C C . LEU A 1 105 ? -12.031 -1.079 7.316 1.00 96.69 105 LEU A C 1
ATOM 830 O O . LEU A 1 105 ? -12.697 -0.875 8.328 1.00 96.69 105 LEU A O 1
ATOM 834 N N . LYS A 1 106 ? -12.596 -1.233 6.116 1.00 96.38 106 LYS A N 1
ATOM 835 C CA . LYS A 1 106 ? -14.051 -1.192 5.909 1.00 96.38 106 LYS A CA 1
ATOM 836 C C . LYS A 1 106 ? -14.767 -2.264 6.725 1.00 96.38 106 LYS A C 1
ATOM 838 O O . LYS A 1 106 ? -15.793 -1.966 7.339 1.00 96.38 106 LYS A O 1
ATOM 843 N N . ALA A 1 107 ? -14.219 -3.478 6.777 1.00 96.12 107 ALA A N 1
ATOM 844 C CA . ALA A 1 107 ? -14.759 -4.556 7.601 1.00 96.12 107 ALA A CA 1
ATOM 845 C C . ALA A 1 107 ? -14.722 -4.196 9.097 1.00 96.12 107 ALA A C 1
ATOM 847 O O . ALA A 1 107 ? -15.764 -4.245 9.754 1.00 96.12 107 ALA A O 1
ATOM 848 N N . LYS A 1 108 ? -13.570 -3.738 9.609 1.00 95.25 108 LYS A N 1
ATOM 849 C CA . LYS A 1 108 ? -13.410 -3.315 11.012 1.00 95.25 108 LYS A CA 1
ATOM 850 C C . LYS A 1 108 ? -14.321 -2.146 11.385 1.00 95.25 108 LYS A C 1
ATOM 852 O O . LYS A 1 108 ? -14.936 -2.167 12.444 1.00 95.25 108 LYS A O 1
ATOM 857 N N . ILE A 1 109 ? -14.463 -1.148 10.512 1.00 95.75 109 ILE A N 1
ATOM 858 C CA . ILE A 1 109 ? -15.362 -0.004 10.723 1.00 95.75 109 ILE A CA 1
ATOM 859 C C . ILE A 1 109 ? -16.818 -0.472 10.788 1.00 95.75 109 ILE A C 1
ATOM 861 O O . ILE A 1 109 ? -17.560 -0.050 11.675 1.00 95.75 109 ILE A O 1
ATOM 865 N N . LYS A 1 110 ? -17.240 -1.359 9.878 1.00 96.62 110 LYS A N 1
ATOM 866 C CA . LYS A 1 110 ? -18.598 -1.918 9.889 1.00 96.62 110 LYS A CA 1
ATOM 867 C C . LYS A 1 110 ? -18.864 -2.709 11.170 1.00 96.62 110 LYS A C 1
ATOM 869 O O . LYS A 1 110 ? -19.930 -2.553 11.762 1.00 96.62 110 LYS A O 1
ATOM 874 N N . GLU A 1 111 ? -17.906 -3.522 11.605 1.00 94.12 111 GLU A N 1
ATOM 875 C CA . GLU A 1 111 ? -18.002 -4.289 12.848 1.00 94.12 111 GLU A CA 1
ATOM 876 C C . GLU A 1 111 ? -18.085 -3.373 14.076 1.00 94.12 111 GLU A C 1
ATOM 878 O O . GLU A 1 111 ? -18.985 -3.531 14.901 1.00 94.12 111 GLU A O 1
ATOM 883 N N . LEU A 1 112 ? -17.210 -2.371 14.166 1.00 94.06 112 LEU A N 1
ATOM 884 C CA . LEU A 1 112 ? -17.205 -1.399 15.255 1.00 94.06 112 LEU A CA 1
ATOM 885 C C . LEU A 1 112 ? -18.516 -0.604 15.304 1.00 94.06 112 LEU A C 1
ATOM 887 O O . LEU A 1 112 ? -19.091 -0.441 16.379 1.00 94.06 112 LEU A O 1
ATOM 891 N N . ASN A 1 113 ? -19.048 -0.176 14.158 1.00 92.62 113 ASN A N 1
ATOM 892 C CA . ASN A 1 113 ? -20.348 0.495 14.092 1.00 92.62 113 ASN A CA 1
ATOM 893 C C . ASN A 1 113 ? -21.496 -0.432 14.519 1.00 92.62 113 ASN A C 1
ATOM 895 O O . ASN A 1 113 ? -22.394 -0.000 15.240 1.00 92.62 113 ASN A O 1
ATOM 899 N N . ALA A 1 114 ? -21.453 -1.714 14.141 1.00 93.38 114 ALA A N 1
ATOM 900 C CA . ALA A 1 114 ? -22.438 -2.700 14.580 1.00 93.38 114 ALA A CA 1
ATOM 901 C C . ALA A 1 114 ? -22.372 -2.954 16.095 1.00 93.38 114 ALA A C 1
ATOM 903 O O . ALA A 1 114 ? -23.412 -3.121 16.730 1.00 93.38 114 ALA A O 1
ATOM 904 N N . LYS A 1 115 ? -21.173 -2.961 16.695 1.00 90.75 115 LYS A N 1
ATOM 905 C CA . LYS A 1 115 ? -21.007 -3.062 18.153 1.00 90.75 115 LYS A CA 1
ATOM 906 C C . LYS A 1 115 ? -21.481 -1.793 18.863 1.00 90.75 115 LYS A C 1
ATOM 908 O O . LYS A 1 115 ? -22.228 -1.906 19.830 1.00 90.75 115 LYS A O 1
ATOM 913 N N . LYS A 1 116 ? -21.125 -0.605 18.356 1.00 89.25 116 LYS A N 1
ATOM 914 C CA . LYS A 1 116 ? -21.598 0.689 18.882 1.00 89.25 116 LYS A CA 1
ATOM 915 C C . LYS A 1 116 ? -23.126 0.786 18.851 1.00 89.25 116 LYS A C 1
ATOM 917 O O . LYS A 1 116 ? -23.716 1.189 19.841 1.00 89.25 116 LYS A O 1
ATOM 922 N N . GLY A 1 117 ? -23.773 0.330 17.776 1.00 88.25 117 GLY A N 1
ATOM 923 C CA . GLY A 1 117 ? -25.237 0.337 17.655 1.00 88.25 117 GLY A CA 1
ATOM 924 C C . GLY A 1 117 ? -25.980 -0.601 18.617 1.00 88.25 117 GLY A C 1
ATOM 925 O O . GLY A 1 117 ? -27.174 -0.421 18.829 1.00 88.25 117 GLY A O 1
ATOM 926 N N . LYS A 1 118 ? -25.302 -1.593 19.213 1.00 88.19 118 LYS A N 1
ATOM 927 C CA . LYS A 1 118 ? -25.893 -2.489 20.227 1.00 88.19 118 LYS A CA 1
ATOM 928 C C . LYS A 1 118 ? -25.853 -1.907 21.639 1.00 88.19 118 LYS A C 1
ATOM 930 O O . LYS A 1 118 ? -26.521 -2.443 22.521 1.00 88.19 118 LYS A O 1
ATOM 935 N N . ILE A 1 119 ? -25.048 -0.872 21.875 1.00 86.19 119 ILE A N 1
ATOM 936 C CA . ILE A 1 119 ? -24.921 -0.254 23.192 1.00 86.19 119 ILE A CA 1
ATOM 937 C C . ILE A 1 119 ? -25.892 0.935 23.253 1.00 86.19 119 ILE A C 1
ATOM 939 O O . ILE A 1 119 ? -25.807 1.823 22.409 1.00 86.19 119 ILE A O 1
ATOM 943 N N . PRO A 1 120 ? -26.822 0.970 24.226 1.00 85.75 120 PRO A N 1
ATOM 944 C CA . PRO A 1 120 ? -27.843 2.018 24.293 1.00 85.75 120 PRO A CA 1
ATOM 945 C C . PRO A 1 120 ? -27.300 3.377 24.768 1.00 85.75 120 PRO A C 1
ATOM 947 O O . PRO A 1 120 ? -27.972 4.391 24.608 1.00 85.75 120 PRO A O 1
ATOM 950 N N . TYR A 1 121 ? -26.092 3.403 25.335 1.00 87.44 121 TYR A N 1
ATOM 951 C CA . TYR A 1 121 ? -25.416 4.607 25.821 1.00 87.44 121 TYR A CA 1
ATOM 952 C C . TYR A 1 121 ? -24.345 5.061 24.833 1.00 87.44 121 TYR A C 1
ATOM 954 O O . TYR A 1 121 ? -23.710 4.232 24.176 1.00 87.44 121 TYR A O 1
ATOM 962 N N . LYS A 1 122 ? -24.127 6.373 24.725 1.00 83.94 122 LYS A N 1
ATOM 963 C CA . LYS A 1 122 ? -23.176 6.937 23.757 1.00 83.94 122 LYS A CA 1
ATOM 964 C C . LYS A 1 122 ? -21.781 7.065 24.343 1.00 83.94 122 LYS A C 1
ATOM 966 O O . LYS A 1 122 ? -20.802 6.878 23.621 1.00 83.94 122 LYS A O 1
ATOM 971 N N . THR A 1 123 ? -21.693 7.372 25.633 1.00 87.12 123 THR A N 1
ATOM 972 C CA . THR A 1 123 ? -20.422 7.594 26.325 1.00 87.12 123 THR A CA 1
ATOM 973 C C . THR A 1 123 ? -20.287 6.684 27.550 1.00 87.12 123 THR A C 1
ATOM 975 O O . THR A 1 123 ? -21.287 6.299 28.163 1.00 87.12 123 THR A O 1
ATOM 978 N N . PRO A 1 124 ? -19.049 6.335 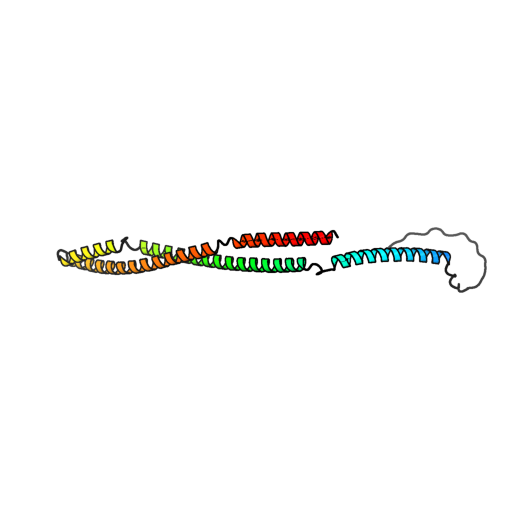27.946 1.00 88.00 124 PRO A N 1
ATOM 979 C CA . PRO A 1 124 ? -18.816 5.615 29.195 1.00 88.00 124 PRO A CA 1
ATOM 980 C C . PRO A 1 124 ? -19.227 6.442 30.426 1.00 88.00 124 PRO A C 1
ATOM 982 O O . PRO A 1 124 ? -19.609 5.868 31.440 1.00 88.00 124 PRO A O 1
ATOM 985 N N . GLU A 1 125 ? -19.192 7.774 30.333 1.00 90.44 125 GLU A N 1
ATOM 986 C CA . GLU A 1 125 ? -19.587 8.686 31.413 1.00 90.44 125 GLU A CA 1
ATOM 987 C C . GLU A 1 125 ? -21.097 8.660 31.677 1.00 90.44 125 GLU A C 1
ATOM 989 O O . GLU A 1 125 ? -21.519 8.622 32.832 1.00 90.44 125 GLU A O 1
ATOM 994 N N . GLU A 1 126 ? -21.920 8.624 30.621 1.00 90.69 126 GLU A N 1
ATOM 995 C CA . GLU A 1 126 ? -23.373 8.436 30.736 1.00 90.69 126 GLU A CA 1
ATOM 996 C C . GLU A 1 126 ? -23.693 7.140 31.486 1.00 90.69 126 GLU A C 1
ATOM 998 O O . GLU A 1 126 ? -24.495 7.135 32.420 1.00 90.69 126 GLU A O 1
ATOM 1003 N N . LEU A 1 127 ? -23.014 6.053 31.119 1.00 91.12 127 LEU A N 1
ATOM 1004 C CA . LEU A 1 127 ? -23.179 4.754 31.758 1.00 91.12 127 LEU A CA 1
ATOM 1005 C C . LEU A 1 127 ? -22.728 4.775 33.231 1.00 91.12 127 LEU A C 1
ATOM 1007 O O . LEU A 1 127 ? -23.440 4.261 34.094 1.00 91.12 127 LEU A O 1
ATOM 1011 N N . ASP A 1 128 ? -21.600 5.417 33.542 1.00 91.00 128 ASP A N 1
ATOM 1012 C CA . ASP A 1 128 ? -21.106 5.559 34.918 1.00 91.00 128 ASP A CA 1
ATOM 1013 C C . ASP A 1 128 ? -22.062 6.393 35.795 1.00 91.00 128 ASP A C 1
ATOM 1015 O O . ASP A 1 128 ? -22.249 6.085 36.975 1.00 91.00 128 ASP A O 1
ATOM 1019 N N . ASN A 1 129 ? -22.711 7.416 35.236 1.00 94.06 129 ASN A N 1
ATOM 1020 C CA . ASN A 1 129 ? -23.715 8.210 35.949 1.00 94.06 129 ASN A CA 1
ATOM 1021 C C . ASN A 1 129 ? -24.982 7.398 36.255 1.00 94.06 129 ASN A C 1
ATOM 1023 O O . ASN A 1 129 ? -25.511 7.483 37.364 1.00 94.06 129 ASN A O 1
ATOM 1027 N N . VAL A 1 130 ? -25.450 6.582 35.305 1.00 92.50 130 VAL A N 1
ATOM 1028 C CA . VAL A 1 130 ? -26.611 5.698 35.509 1.00 92.50 130 VAL A CA 1
ATOM 1029 C C . VAL A 1 130 ? -26.313 4.639 36.570 1.00 92.50 130 VAL A C 1
ATOM 1031 O O . VAL A 1 130 ? -27.131 4.447 37.469 1.00 92.50 130 VAL A O 1
ATOM 1034 N N . ILE A 1 131 ? -25.129 4.015 36.523 1.00 93.56 131 ILE A N 1
ATOM 1035 C CA . ILE A 1 131 ? -24.683 3.055 37.545 1.00 93.56 131 ILE A CA 1
ATOM 1036 C C . ILE A 1 131 ? -24.715 3.705 38.931 1.00 93.56 131 ILE A C 1
ATOM 1038 O O . ILE A 1 131 ? -25.377 3.183 39.823 1.00 93.56 131 ILE A O 1
ATOM 1042 N N . LYS A 1 132 ? -24.095 4.882 39.092 1.00 95.06 132 LYS A N 1
ATOM 1043 C CA . LYS A 1 132 ? -24.077 5.602 40.377 1.00 95.06 132 LYS A CA 1
ATOM 1044 C C . LYS A 1 132 ? -25.478 5.944 40.885 1.00 95.06 132 LYS A C 1
ATOM 1046 O O . LYS A 1 132 ? -25.717 5.920 42.089 1.00 95.06 132 LYS A O 1
ATOM 1051 N N . ASN A 1 133 ? -26.403 6.297 39.995 1.00 93.75 133 ASN A N 1
ATOM 1052 C CA . ASN A 1 133 ? -27.778 6.622 40.378 1.00 93.75 133 ASN A CA 1
ATOM 1053 C C . ASN A 1 133 ? -28.564 5.380 40.828 1.00 93.75 133 ASN A C 1
ATOM 1055 O O . ASN A 1 133 ? -29.318 5.457 41.801 1.00 93.75 133 ASN A O 1
ATOM 1059 N N . LEU A 1 134 ? -28.374 4.240 40.154 1.00 93.19 134 LEU A N 1
ATOM 1060 C CA . LEU A 1 134 ? -28.961 2.960 40.557 1.00 93.19 134 LEU A CA 1
ATOM 1061 C C . LEU A 1 134 ? -28.362 2.465 41.879 1.00 93.19 134 LEU A C 1
ATOM 1063 O O . LEU A 1 134 ? -29.119 2.080 42.765 1.00 93.19 134 LEU A O 1
ATOM 1067 N N . GLU A 1 135 ? -27.040 2.552 42.050 1.00 93.75 135 GLU A N 1
ATOM 1068 C CA . GLU A 1 135 ? -26.341 2.201 43.296 1.00 93.75 135 GLU A CA 1
ATOM 1069 C C . GLU A 1 135 ? -26.887 3.011 44.478 1.00 93.75 135 GLU A C 1
ATOM 1071 O O . GLU A 1 135 ? -27.348 2.426 45.453 1.00 93.75 135 GLU A O 1
ATOM 1076 N N . LYS A 1 136 ? -26.987 4.340 44.344 1.00 94.75 136 LYS A N 1
ATOM 1077 C CA . LYS A 1 136 ? -27.590 5.205 45.376 1.00 94.75 136 LYS A CA 1
ATOM 1078 C C . LYS A 1 136 ? -29.046 4.858 45.687 1.00 94.75 136 LYS A C 1
ATOM 1080 O O . LYS A 1 136 ? -29.481 5.009 46.823 1.00 94.75 136 LYS A O 1
ATOM 1085 N N . SER A 1 137 ? -29.821 4.444 44.684 1.00 90.38 137 SER A N 1
ATOM 1086 C CA . SER A 1 137 ? -31.233 4.084 44.875 1.00 90.38 137 SER A CA 1
ATOM 1087 C C . SER A 1 137 ? -31.391 2.751 45.611 1.00 90.38 137 SER A C 1
ATOM 1089 O O . SER A 1 137 ? -32.321 2.610 46.400 1.00 90.38 137 SER A O 1
ATOM 1091 N N . VAL A 1 138 ? -30.467 1.808 45.393 1.00 92.75 138 VAL A N 1
ATOM 1092 C CA . VAL A 1 138 ? -30.360 0.554 46.159 1.00 92.75 138 VAL A CA 1
ATOM 1093 C C . VAL A 1 138 ? -29.875 0.831 47.584 1.00 92.75 138 VAL A C 1
ATOM 1095 O O . VAL A 1 138 ? -30.461 0.320 48.529 1.00 92.75 138 VAL A O 1
ATOM 1098 N N . GLU A 1 139 ? -28.860 1.679 47.762 1.00 91.44 139 GLU A N 1
ATOM 1099 C CA . GLU A 1 139 ? -28.327 2.047 49.085 1.00 91.44 139 GLU A CA 1
ATOM 1100 C C . GLU A 1 139 ? -29.355 2.757 49.970 1.00 91.44 139 GLU A C 1
ATOM 1102 O O . GLU A 1 139 ? -29.360 2.566 51.185 1.00 91.44 139 GLU A O 1
ATOM 1107 N N . ARG A 1 140 ? -30.237 3.568 49.372 1.00 92.12 140 ARG A N 1
ATOM 1108 C CA . ARG A 1 140 ? -31.290 4.282 50.103 1.00 92.12 140 ARG A CA 1
ATOM 1109 C C . ARG A 1 140 ? -32.341 3.335 50.697 1.00 92.12 140 ARG A C 1
ATOM 1111 O O . ARG A 1 140 ? -32.963 3.695 51.686 1.00 92.12 140 ARG A O 1
ATOM 1118 N N . GLY A 1 141 ? -32.508 2.133 50.133 1.00 87.19 141 GLY A N 1
ATOM 1119 C CA . GLY A 1 141 ? -33.398 1.094 50.668 1.00 87.19 141 GLY A CA 1
ATOM 1120 C C . GLY A 1 141 ? -34.898 1.366 50.491 1.00 87.19 141 GLY A C 1
ATOM 1121 O O . GLY A 1 141 ? -35.724 0.691 51.097 1.00 87.19 141 GLY A O 1
ATOM 1122 N N . ASP A 1 142 ? -35.272 2.342 49.659 1.00 86.62 142 ASP A N 1
ATOM 1123 C CA . ASP A 1 142 ? -36.679 2.721 49.437 1.00 86.62 142 ASP A CA 1
ATOM 1124 C C . ASP A 1 142 ? -37.396 1.815 48.420 1.00 86.62 142 ASP A C 1
ATOM 1126 O O . ASP A 1 142 ? -38.590 1.976 48.148 1.00 86.62 142 ASP A O 1
ATOM 1130 N N . MET A 1 143 ? -36.658 0.911 47.774 1.00 89.25 143 MET A N 1
ATOM 1131 C CA . MET A 1 143 ? -37.171 0.080 46.693 1.00 89.25 143 MET A CA 1
ATOM 1132 C C . MET A 1 143 ? -37.760 -1.221 47.233 1.00 89.25 143 MET A C 1
ATOM 1134 O O . MET A 1 143 ? -37.352 -1.764 48.254 1.00 89.25 143 MET A O 1
ATOM 1138 N N . LYS A 1 144 ? -38.737 -1.774 46.515 1.00 93.69 144 LYS A N 1
ATOM 1139 C CA . LYS A 1 144 ? -39.248 -3.111 46.829 1.00 93.69 144 LYS A CA 1
ATOM 1140 C C . LYS A 1 144 ? -38.154 -4.139 46.529 1.00 93.69 144 LYS A C 1
ATOM 1142 O O . LYS A 1 144 ? -37.467 -4.015 45.521 1.00 93.69 144 LYS A O 1
ATOM 1147 N N . LEU A 1 145 ? -38.078 -5.218 47.312 1.00 90.81 145 LEU A N 1
ATOM 1148 C CA . LEU A 1 145 ? -37.117 -6.327 47.133 1.00 90.81 145 LEU A CA 1
ATOM 1149 C C . LEU A 1 145 ? -36.987 -6.833 45.681 1.00 90.81 145 LEU A C 1
ATOM 1151 O O . LEU A 1 145 ? -35.902 -7.179 45.217 1.00 90.81 145 LEU A O 1
ATOM 1155 N N . VAL A 1 146 ? -38.100 -6.891 44.941 1.00 94.06 146 VAL A N 1
ATOM 1156 C CA . VAL A 1 146 ? -38.099 -7.309 43.528 1.00 94.06 146 VAL A CA 1
ATOM 1157 C C . VAL A 1 146 ? -37.382 -6.288 42.641 1.00 94.06 146 VAL A C 1
ATOM 1159 O O . VAL A 1 146 ? -36.654 -6.676 41.726 1.00 94.06 146 VAL A O 1
ATOM 1162 N N . ASP A 1 147 ? -37.578 -5.001 42.908 1.00 92.25 147 ASP A N 1
ATOM 1163 C CA . ASP A 1 147 ? -36.997 -3.905 42.138 1.00 92.25 147 ASP A CA 1
ATOM 1164 C C . ASP A 1 147 ? -35.522 -3.692 42.501 1.00 92.25 147 ASP A C 1
ATOM 1166 O O . ASP A 1 147 ? -34.715 -3.480 41.602 1.00 92.25 147 ASP A O 1
ATOM 1170 N N . GLU A 1 148 ? -35.123 -3.892 43.761 1.00 92.00 148 GLU A N 1
ATOM 1171 C CA . GLU A 1 148 ? -33.706 -3.969 44.155 1.00 92.00 148 GLU A CA 1
ATOM 1172 C C . GLU A 1 148 ? -32.969 -5.075 43.413 1.00 92.00 148 GLU A C 1
ATOM 1174 O O . GLU A 1 148 ? -31.894 -4.851 42.856 1.00 92.00 148 GLU A O 1
ATOM 1179 N N . ARG A 1 149 ? -33.565 -6.268 43.336 1.00 93.69 149 ARG A N 1
ATOM 1180 C CA . ARG A 1 149 ? -32.957 -7.387 42.614 1.00 93.69 149 ARG A CA 1
ATOM 1181 C C . ARG A 1 149 ? -32.796 -7.084 41.123 1.00 93.69 149 ARG A C 1
ATOM 1183 O O . ARG A 1 149 ? -31.781 -7.458 40.534 1.00 93.69 149 ARG A O 1
ATOM 1190 N N . LYS A 1 150 ? -33.771 -6.403 40.509 1.00 94.12 150 LYS A N 1
ATOM 1191 C CA . LYS A 1 150 ? -33.672 -5.940 39.115 1.00 94.12 150 LYS A CA 1
ATOM 1192 C C . LYS A 1 150 ? -32.598 -4.866 38.953 1.00 94.12 150 LYS A C 1
ATOM 1194 O O . LYS A 1 150 ? -31.779 -4.994 38.051 1.00 94.12 150 LYS A O 1
ATOM 1199 N N . ALA A 1 151 ? -32.553 -3.875 39.840 1.00 93.62 151 ALA A N 1
ATOM 1200 C CA . ALA A 1 151 ? -31.554 -2.811 39.817 1.00 93.62 151 ALA A CA 1
ATOM 1201 C C . ALA A 1 151 ? -30.131 -3.367 39.980 1.00 93.62 151 ALA A C 1
ATOM 1203 O O . ALA A 1 151 ? -29.240 -3.000 39.220 1.00 93.62 151 ALA A O 1
ATOM 1204 N N . GLN A 1 152 ? -29.910 -4.321 40.892 1.00 92.62 152 GLN A N 1
ATOM 1205 C CA . GLN A 1 152 ? -28.614 -4.997 41.038 1.00 92.62 152 GLN A CA 1
ATOM 1206 C C . GLN A 1 152 ? -28.222 -5.795 39.786 1.00 92.62 152 GLN A C 1
ATOM 1208 O O . GLN A 1 152 ? -27.059 -5.785 39.372 1.00 92.62 152 GLN A O 1
ATOM 1213 N N . PHE A 1 153 ? -29.183 -6.470 39.151 1.00 94.69 153 PHE A N 1
ATOM 1214 C CA . PHE A 1 153 ? -28.946 -7.159 37.883 1.00 94.69 153 PHE A CA 1
ATOM 1215 C C . PHE A 1 153 ? -28.582 -6.177 36.759 1.00 94.69 153 PHE A C 1
ATOM 1217 O O . PHE A 1 153 ? -27.632 -6.416 36.011 1.00 94.69 153 PHE A O 1
ATOM 1224 N N . GLU A 1 154 ? -29.289 -5.052 36.674 1.00 93.31 154 GLU A N 1
ATOM 1225 C CA . GLU A 1 154 ? -29.034 -3.991 35.703 1.00 93.31 154 GLU A CA 1
ATOM 1226 C C . GLU A 1 154 ? -27.659 -3.344 35.914 1.00 93.31 154 GLU A C 1
ATOM 1228 O O . GLU A 1 154 ? -26.889 -3.251 34.959 1.00 93.31 154 GLU A O 1
ATOM 1233 N N . ILE A 1 155 ? -27.273 -3.031 37.157 1.00 93.69 155 ILE A N 1
ATOM 1234 C CA . ILE A 1 155 ? -25.920 -2.563 37.505 1.00 93.69 155 ILE A CA 1
ATOM 1235 C C . ILE A 1 155 ? -24.860 -3.545 36.986 1.00 93.69 155 ILE A C 1
ATOM 1237 O O . ILE A 1 155 ? -23.893 -3.130 36.344 1.00 93.69 155 ILE A O 1
ATOM 1241 N N . SER A 1 156 ? -25.049 -4.855 37.187 1.00 93.81 156 SER A N 1
ATOM 1242 C CA . SER A 1 156 ? -24.111 -5.869 36.684 1.00 93.81 156 SER A CA 1
ATOM 1243 C C . SER A 1 156 ? -24.005 -5.871 35.151 1.00 93.81 156 SER A C 1
ATOM 1245 O O . SER A 1 156 ? -22.909 -6.022 34.601 1.00 93.81 156 SER A O 1
ATOM 1247 N N . ILE A 1 157 ? -25.121 -5.680 34.438 1.00 92.50 157 ILE A N 1
ATOM 1248 C CA . ILE A 1 157 ? -25.130 -5.554 32.972 1.00 92.50 157 ILE A CA 1
ATOM 1249 C C . ILE A 1 157 ? -24.390 -4.289 32.534 1.00 92.50 157 ILE A C 1
ATOM 1251 O O . ILE A 1 157 ? -23.520 -4.369 31.662 1.00 92.50 157 ILE A O 1
ATOM 1255 N N . LEU A 1 158 ? -24.690 -3.143 33.144 1.00 91.88 158 LEU A N 1
ATOM 1256 C CA . LEU A 1 158 ? -24.064 -1.862 32.818 1.00 91.88 158 LEU A CA 1
ATOM 1257 C C . LEU A 1 158 ? -22.550 -1.918 33.059 1.00 91.88 158 LEU A C 1
ATOM 1259 O O . LEU A 1 158 ? -21.765 -1.549 32.187 1.00 91.88 158 LEU A O 1
ATOM 1263 N N . GLN A 1 159 ? -22.103 -2.500 34.173 1.00 91.00 159 GLN A N 1
ATOM 1264 C CA . GLN A 1 159 ? -20.676 -2.700 34.450 1.00 91.00 159 GLN A CA 1
ATOM 1265 C C . GLN A 1 159 ? -19.978 -3.575 33.392 1.00 91.00 159 GLN A C 1
ATOM 1267 O O . GLN A 1 159 ? -18.815 -3.329 33.053 1.00 91.00 159 GLN A O 1
ATOM 1272 N N . LYS A 1 160 ? -20.661 -4.582 32.829 1.00 90.44 160 LYS A N 1
ATOM 1273 C CA . LYS A 1 160 ? -20.135 -5.365 31.694 1.00 90.44 160 LYS A CA 1
ATOM 1274 C C . LYS A 1 160 ? -20.066 -4.521 30.421 1.00 90.44 160 LYS A C 1
ATOM 1276 O O . LYS A 1 160 ? -19.041 -4.543 29.742 1.00 90.44 160 LYS A O 1
ATOM 1281 N N . GLN A 1 161 ? -21.099 -3.731 30.129 1.00 89.75 161 GLN A N 1
ATOM 1282 C CA . GLN A 1 161 ? -21.103 -2.804 28.991 1.00 89.75 161 GLN A CA 1
ATOM 1283 C C . GLN A 1 161 ? -19.969 -1.770 29.089 1.00 89.75 161 GLN A C 1
ATOM 1285 O O . GLN A 1 161 ? -19.326 -1.486 28.080 1.00 89.75 161 GLN A O 1
ATOM 1290 N N . ARG A 1 162 ? -19.622 -1.299 30.295 1.00 89.56 162 ARG A N 1
ATOM 1291 C CA . ARG A 1 162 ? -18.456 -0.426 30.538 1.00 89.56 162 ARG A CA 1
ATOM 1292 C C . ARG A 1 162 ? -17.149 -1.017 30.012 1.00 89.56 162 ARG A C 1
ATOM 1294 O O . ARG A 1 162 ? -16.335 -0.317 29.415 1.00 89.56 162 ARG A O 1
ATOM 1301 N N . LYS A 1 163 ? -16.932 -2.317 30.228 1.00 87.56 163 LYS A N 1
ATOM 1302 C CA . LYS A 1 163 ? -15.735 -3.011 29.726 1.00 87.56 163 LYS A CA 1
ATOM 1303 C C . LYS A 1 163 ? -15.735 -3.073 28.198 1.00 87.56 163 LYS A C 1
ATOM 1305 O O . LYS A 1 163 ? -14.678 -2.901 27.598 1.00 87.56 163 LYS A O 1
ATOM 1310 N N . ASN A 1 164 ? -16.910 -3.223 27.585 1.00 88.38 164 ASN A N 1
ATOM 1311 C CA . ASN A 1 164 ? -17.054 -3.221 26.130 1.00 88.38 164 ASN A CA 1
ATOM 1312 C C . ASN A 1 164 ? -16.675 -1.861 25.511 1.00 88.38 164 ASN A C 1
ATOM 1314 O O . ASN A 1 164 ? -16.103 -1.832 24.426 1.00 88.38 164 ASN A O 1
ATOM 1318 N N . PHE A 1 165 ? -16.905 -0.734 26.195 1.00 88.88 165 PHE A N 1
ATOM 1319 C CA . PHE A 1 165 ? -16.427 0.573 25.714 1.00 88.88 165 PHE A CA 1
ATOM 1320 C C . PHE A 1 165 ? -14.900 0.639 25.607 1.00 88.88 165 PHE A C 1
ATOM 1322 O O . PHE A 1 165 ? -14.384 1.101 24.596 1.00 88.88 165 PHE A O 1
ATOM 1329 N N . ARG A 1 166 ? -14.163 0.085 26.579 1.00 86.94 166 ARG A N 1
ATOM 1330 C CA . ARG A 1 166 ? -12.6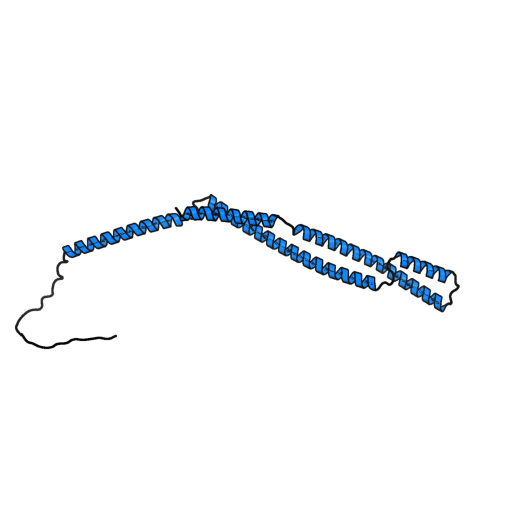90 0.037 26.507 1.00 86.94 166 ARG A CA 1
ATOM 1331 C C . ARG A 1 166 ? -12.195 -0.774 25.311 1.00 86.94 166 ARG A C 1
ATOM 1333 O O . ARG A 1 166 ? -11.214 -0.394 24.677 1.00 86.94 166 ARG A O 1
ATOM 1340 N N . THR A 1 167 ? -12.866 -1.882 24.991 1.00 90.06 167 THR A N 1
ATOM 1341 C CA . THR A 1 167 ? -12.540 -2.663 23.789 1.00 90.06 167 THR A CA 1
ATOM 1342 C C . THR A 1 167 ? -12.881 -1.903 22.509 1.00 90.06 167 THR A C 1
ATOM 1344 O O . THR A 1 167 ? -12.107 -1.956 21.560 1.00 90.06 167 THR A O 1
ATOM 1347 N N . LEU A 1 168 ? -13.973 -1.129 22.494 1.00 91.06 168 LEU A N 1
ATOM 1348 C CA . LEU A 1 168 ? -14.328 -0.278 21.355 1.00 91.06 168 LEU A CA 1
ATOM 1349 C C . LEU A 1 168 ? -13.319 0.850 21.127 1.00 91.06 168 LEU A C 1
ATOM 1351 O O . LEU A 1 168 ? -13.007 1.144 19.977 1.00 91.06 168 LEU A O 1
ATOM 1355 N N . ASP A 1 169 ? -12.777 1.446 22.189 1.00 91.12 169 ASP A N 1
ATOM 1356 C CA . ASP A 1 169 ? -11.729 2.467 22.076 1.00 91.12 169 ASP A CA 1
ATOM 1357 C C . ASP A 1 169 ? -10.427 1.883 21.516 1.00 91.12 169 ASP A C 1
ATOM 1359 O O . ASP A 1 169 ? -9.776 2.499 20.672 1.00 91.12 169 ASP A O 1
ATOM 1363 N N . ALA A 1 170 ? -10.049 0.676 21.947 1.00 92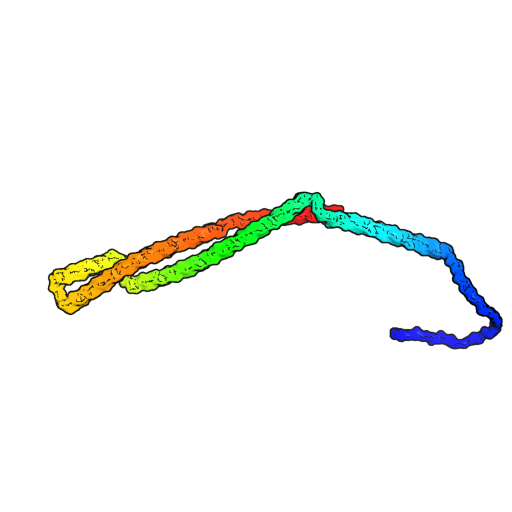.19 170 ALA A N 1
ATOM 1364 C CA . ALA A 1 170 ? -8.893 -0.027 21.393 1.00 92.19 170 ALA A CA 1
ATOM 1365 C C . ALA A 1 170 ? -9.094 -0.370 19.904 1.00 92.19 170 ALA A C 1
ATOM 1367 O O . ALA A 1 170 ? -8.195 -0.153 19.092 1.00 92.19 170 ALA A O 1
ATOM 1368 N N . GLU A 1 171 ? -10.285 -0.846 19.527 1.00 93.12 171 GLU A N 1
ATOM 1369 C CA . GLU A 1 171 ? -10.650 -1.105 18.129 1.00 93.12 171 GLU A CA 1
ATOM 1370 C C . GLU A 1 171 ? -10.648 0.183 17.288 1.00 93.12 171 GLU A C 1
ATOM 1372 O O . GLU A 1 171 ? -10.167 0.174 16.154 1.00 93.12 171 GLU A O 1
ATOM 1377 N N . GLN A 1 172 ? -11.122 1.302 17.845 1.00 93.62 172 GLN A N 1
ATOM 1378 C CA . GLN A 1 172 ? -11.101 2.611 17.192 1.00 93.62 172 GLN A CA 1
ATOM 1379 C C . GLN A 1 172 ? -9.664 3.080 16.924 1.00 93.62 172 GLN A C 1
ATOM 1381 O O . GLN A 1 172 ? -9.352 3.453 15.795 1.00 93.62 172 GLN A O 1
ATOM 1386 N N . LYS A 1 173 ? -8.766 2.971 17.912 1.00 94.94 173 LYS A N 1
ATOM 1387 C CA . LYS A 1 173 ? -7.338 3.287 17.732 1.00 94.94 173 LYS A CA 1
ATOM 1388 C C . LYS A 1 173 ? -6.697 2.432 16.641 1.00 94.94 173 LYS A C 1
ATOM 1390 O O . LYS A 1 173 ? -6.021 2.969 15.771 1.00 94.94 173 LYS A O 1
ATOM 1395 N N . ALA A 1 174 ? -6.977 1.129 16.622 1.00 93.00 174 ALA A N 1
ATOM 1396 C CA . ALA A 1 174 ? -6.468 0.234 15.583 1.00 93.00 174 ALA A CA 1
ATOM 1397 C C . ALA A 1 174 ? -6.992 0.589 14.175 1.00 93.00 174 ALA A C 1
ATOM 1399 O O . ALA A 1 174 ? -6.292 0.386 13.179 1.00 93.00 174 ALA A O 1
ATOM 1400 N N . ILE A 1 175 ? -8.220 1.110 14.067 1.00 96.06 175 ILE A N 1
ATOM 1401 C CA . ILE A 1 175 ? -8.764 1.641 12.808 1.00 96.06 175 ILE A CA 1
ATOM 1402 C C . ILE A 1 175 ? -8.024 2.913 12.399 1.00 96.06 175 ILE A C 1
ATOM 1404 O O . ILE A 1 175 ? -7.679 3.052 11.228 1.00 96.06 175 ILE A O 1
ATOM 1408 N N . ASP A 1 176 ? -7.777 3.830 13.328 1.00 96.06 176 ASP A N 1
ATOM 1409 C CA . ASP A 1 176 ? -7.139 5.109 13.017 1.00 96.06 176 ASP A CA 1
ATOM 1410 C C . ASP A 1 176 ? -5.657 4.930 12.643 1.00 96.06 176 ASP A C 1
ATOM 1412 O O . ASP A 1 176 ? -5.217 5.489 11.639 1.00 96.06 176 ASP A O 1
ATOM 1416 N N . GLU A 1 177 ? -4.927 4.037 13.318 1.00 95.44 177 GLU A N 1
ATOM 1417 C CA . GLU A 1 177 ? -3.592 3.586 12.889 1.00 95.44 177 GLU A CA 1
ATOM 1418 C C . GLU A 1 177 ? -3.621 2.950 11.491 1.00 95.44 177 GLU A C 1
ATOM 1420 O O . GLU A 1 177 ? -2.733 3.168 10.666 1.00 95.44 177 GLU A O 1
ATOM 1425 N N . GLY A 1 178 ? -4.648 2.148 11.195 1.00 94.56 178 GLY A N 1
ATOM 1426 C CA . GLY A 1 178 ? -4.809 1.554 9.871 1.00 94.56 178 GLY A CA 1
ATOM 1427 C C . GLY A 1 178 ? -5.094 2.601 8.789 1.00 94.56 178 GLY A C 1
ATOM 1428 O O . GLY A 1 178 ? -4.565 2.483 7.684 1.00 94.56 178 GLY A O 1
ATOM 1429 N N . LYS A 1 179 ? -5.880 3.644 9.090 1.00 95.88 179 LYS A N 1
ATOM 1430 C CA . LYS A 1 179 ? -6.114 4.768 8.167 1.00 95.88 179 LYS A CA 1
ATOM 1431 C C . LYS A 1 179 ? -4.831 5.543 7.894 1.00 95.88 179 LYS A C 1
ATOM 1433 O O . LYS A 1 179 ? -4.573 5.839 6.734 1.00 95.88 179 LYS A O 1
ATOM 1438 N N . GLN A 1 180 ? -4.018 5.804 8.918 1.00 96.25 180 GLN A N 1
ATOM 1439 C CA . GLN A 1 180 ? -2.707 6.439 8.745 1.00 96.25 180 GLN A CA 1
ATOM 1440 C C . GLN A 1 180 ? -1.817 5.611 7.812 1.00 96.25 180 GLN A C 1
ATOM 1442 O O . GLN A 1 180 ? -1.331 6.126 6.812 1.00 96.25 180 GLN A O 1
ATOM 1447 N N . LYS A 1 181 ? -1.724 4.291 8.030 1.00 93.94 181 LYS A N 1
ATOM 1448 C CA . LYS A 1 181 ? -0.994 3.389 7.118 1.00 93.94 181 LYS A CA 1
ATOM 1449 C C . LYS A 1 181 ? -1.534 3.434 5.686 1.00 93.94 181 LYS A C 1
ATOM 1451 O O . LYS A 1 181 ? -0.761 3.394 4.731 1.00 93.94 181 LYS A O 1
ATOM 1456 N N . LEU A 1 182 ? -2.855 3.510 5.515 1.00 95.25 182 LEU A N 1
ATOM 1457 C CA . LEU A 1 182 ? -3.480 3.630 4.197 1.00 95.25 182 LEU A CA 1
ATOM 1458 C C . LEU A 1 182 ? -3.119 4.959 3.514 1.00 95.25 182 LEU A C 1
ATOM 1460 O O . LEU A 1 182 ? -2.913 4.983 2.300 1.00 95.25 182 LEU A O 1
ATOM 1464 N N . GLU A 1 183 ? -3.059 6.055 4.265 1.00 94.69 183 GLU A N 1
ATOM 1465 C CA . GLU A 1 183 ? -2.621 7.360 3.766 1.00 94.69 183 GLU A CA 1
ATOM 1466 C C . GLU A 1 183 ? -1.140 7.350 3.388 1.00 94.69 183 GLU A C 1
ATOM 1468 O O . GLU A 1 183 ? -0.809 7.793 2.288 1.00 94.69 183 GLU A O 1
ATOM 1473 N N . ASP A 1 184 ? -0.279 6.743 4.205 1.00 92.56 184 ASP A N 1
ATOM 1474 C CA . ASP A 1 184 ? 1.149 6.580 3.913 1.00 92.56 184 ASP A CA 1
ATOM 1475 C C . ASP A 1 184 ? 1.378 5.774 2.627 1.00 92.56 184 ASP A C 1
ATOM 1477 O O . ASP A 1 184 ? 2.170 6.163 1.766 1.00 92.56 184 ASP A O 1
ATOM 1481 N N . LEU A 1 185 ? 0.651 4.665 2.442 1.00 92.44 185 LEU A N 1
ATOM 1482 C CA . LEU A 1 185 ? 0.717 3.870 1.209 1.00 92.44 185 LEU A CA 1
ATOM 1483 C C . LEU A 1 185 ? 0.213 4.662 -0.006 1.00 92.44 185 LEU A C 1
ATOM 1485 O O . LEU A 1 185 ? 0.811 4.609 -1.083 1.00 92.44 185 LEU A O 1
ATOM 1489 N N . LYS A 1 186 ? -0.863 5.441 0.154 1.00 91.12 186 LYS A N 1
ATOM 1490 C CA . LYS A 1 186 ? -1.365 6.333 -0.903 1.00 91.12 186 LYS A CA 1
ATOM 1491 C C . LYS A 1 186 ? -0.379 7.455 -1.225 1.00 91.12 186 LYS A C 1
ATOM 1493 O O . LYS A 1 186 ? -0.305 7.852 -2.386 1.00 91.12 186 LYS A O 1
ATOM 1498 N N . ALA A 1 187 ? 0.363 7.954 -0.241 1.00 89.94 187 ALA A N 1
ATOM 1499 C CA . ALA A 1 187 ? 1.407 8.950 -0.439 1.00 89.94 187 ALA A CA 1
ATOM 1500 C C . ALA A 1 187 ? 2.586 8.357 -1.223 1.00 89.94 187 ALA A C 1
ATOM 1502 O O . ALA A 1 187 ? 2.961 8.927 -2.243 1.00 89.94 187 ALA A O 1
ATOM 1503 N N . LYS A 1 188 ? 3.070 7.163 -0.845 1.00 86.19 188 LYS A N 1
ATOM 1504 C CA . LYS A 1 188 ? 4.116 6.423 -1.583 1.00 86.19 188 LYS A CA 1
ATOM 1505 C C . LYS A 1 188 ? 3.750 6.140 -3.041 1.00 86.19 188 LYS A C 1
ATOM 1507 O O . LYS A 1 188 ? 4.620 6.031 -3.890 1.00 86.19 188 LYS A O 1
ATOM 1512 N N . LYS A 1 189 ? 2.458 6.022 -3.358 1.00 82.94 189 LYS A N 1
ATOM 1513 C CA . LYS A 1 189 ? 1.993 5.830 -4.739 1.00 82.94 189 LYS A CA 1
ATOM 1514 C C . LYS A 1 189 ? 2.163 7.085 -5.615 1.00 82.94 189 LYS A C 1
ATOM 1516 O O . LYS A 1 189 ? 2.233 6.956 -6.838 1.00 82.94 189 LYS A O 1
ATOM 1521 N N . LYS A 1 190 ? 2.185 8.291 -5.036 1.00 78.50 190 LYS A N 1
ATOM 1522 C CA . LYS A 1 190 ? 2.261 9.570 -5.767 1.00 78.50 190 LYS A CA 1
ATOM 1523 C C . LYS A 1 190 ? 3.705 9.921 -6.161 1.00 78.50 190 LYS A C 1
ATOM 1525 O O . LYS A 1 190 ? 4.166 11.027 -5.901 1.00 78.50 190 LYS A O 1
ATOM 1530 N N . ASP A 1 191 ? 4.404 8.999 -6.812 1.00 71.06 191 ASP A N 1
ATOM 1531 C CA . ASP A 1 191 ? 5.756 9.249 -7.315 1.00 71.06 191 ASP A CA 1
ATOM 1532 C C . ASP A 1 191 ? 5.719 9.931 -8.691 1.00 71.06 191 ASP A C 1
ATOM 1534 O O . ASP A 1 191 ? 5.309 9.337 -9.692 1.00 71.06 191 ASP A O 1
ATOM 1538 N N . THR A 1 192 ? 6.211 11.175 -8.752 1.00 70.25 192 THR A N 1
ATOM 1539 C CA . THR A 1 192 ? 6.454 11.920 -10.012 1.00 70.25 192 THR A CA 1
ATOM 1540 C C . THR A 1 192 ? 7.552 11.296 -10.880 1.00 70.25 192 THR A C 1
ATOM 1542 O O . THR A 1 192 ? 7.678 11.611 -12.061 1.00 70.25 192 THR A O 1
ATOM 1545 N N . ASP A 1 193 ? 8.319 10.368 -10.311 1.00 78.12 193 ASP A N 1
ATOM 1546 C CA . ASP A 1 193 ? 9.443 9.700 -10.961 1.00 78.12 193 ASP A CA 1
ATOM 1547 C C . ASP A 1 193 ? 9.031 8.831 -12.149 1.00 78.12 193 ASP A C 1
ATOM 1549 O O . ASP A 1 193 ? 9.838 8.597 -13.041 1.00 78.12 193 ASP A O 1
ATOM 1553 N N . VAL A 1 194 ? 7.795 8.322 -12.168 1.00 81.56 194 VAL A N 1
ATOM 1554 C CA . VAL A 1 194 ? 7.332 7.486 -13.286 1.00 81.56 194 VAL A CA 1
ATOM 1555 C C . VAL A 1 194 ? 7.164 8.317 -14.552 1.00 81.56 194 VAL A C 1
ATOM 1557 O O . VAL A 1 194 ? 7.512 7.833 -15.622 1.00 81.56 194 VAL A O 1
ATOM 1560 N N . GLN A 1 195 ? 6.675 9.555 -14.424 1.00 83.94 195 GLN A N 1
ATOM 1561 C CA . GLN A 1 195 ? 6.546 10.452 -15.570 1.00 83.94 195 GLN A CA 1
ATOM 1562 C C . GLN A 1 195 ? 7.930 10.820 -16.103 1.00 83.94 195 GLN A C 1
ATOM 1564 O O . GLN A 1 195 ? 8.205 10.584 -17.268 1.00 83.94 195 GLN A O 1
ATOM 1569 N N . LYS A 1 196 ? 8.843 11.235 -15.215 1.00 88.56 196 LYS A N 1
ATOM 1570 C CA . LYS A 1 196 ? 10.230 11.555 -15.585 1.00 88.56 196 LYS A CA 1
ATOM 1571 C C . LYS A 1 196 ? 10.935 10.398 -16.293 1.00 88.56 196 LYS A C 1
ATOM 1573 O O . LYS A 1 196 ? 11.599 10.609 -17.292 1.00 88.56 196 LYS A O 1
ATOM 1578 N N . LEU A 1 197 ? 10.765 9.164 -15.810 1.00 89.62 197 LEU A N 1
ATOM 1579 C CA . LEU A 1 197 ? 11.337 7.985 -16.468 1.00 89.62 197 LEU A CA 1
ATOM 1580 C C . LEU A 1 197 ? 10.682 7.654 -17.811 1.00 89.62 197 LEU A C 1
ATOM 1582 O O . LEU A 1 197 ? 11.305 6.964 -18.615 1.00 89.62 197 LEU A O 1
ATOM 1586 N N . SER A 1 198 ? 9.427 8.052 -18.029 1.00 88.94 198 SER A N 1
ATOM 1587 C CA . SER A 1 198 ? 8.773 7.942 -19.335 1.00 88.94 198 SER A CA 1
ATOM 1588 C C . SER A 1 198 ? 9.357 8.970 -20.295 1.00 88.94 198 SER A C 1
ATOM 1590 O O . SER A 1 198 ? 9.784 8.593 -21.380 1.00 88.94 198 SER A O 1
ATOM 1592 N N . ASP A 1 199 ? 9.467 10.221 -19.848 1.00 92.12 199 ASP A N 1
ATOM 1593 C CA . ASP A 1 199 ? 10.012 11.326 -20.634 1.00 92.12 199 ASP A CA 1
ATOM 1594 C C . ASP A 1 199 ? 11.486 11.047 -21.016 1.00 92.12 199 ASP A C 1
ATOM 1596 O O . ASP A 1 199 ? 11.843 11.107 -22.188 1.00 92.12 199 ASP A O 1
ATOM 1600 N N . GLU A 1 200 ? 12.326 10.608 -20.063 1.00 91.56 200 GLU A N 1
ATOM 1601 C CA . GLU A 1 200 ? 13.722 10.194 -20.320 1.00 91.56 200 GLU A CA 1
ATOM 1602 C C . GLU A 1 200 ? 13.816 9.031 -21.324 1.00 91.56 200 GLU A C 1
ATOM 1604 O O . GLU A 1 200 ? 14.768 8.941 -22.103 1.00 91.56 200 GLU A O 1
ATOM 1609 N N . TYR A 1 201 ? 12.856 8.101 -21.294 1.00 93.69 201 TYR A N 1
ATOM 1610 C CA . TYR A 1 201 ? 12.823 6.971 -22.221 1.00 93.69 201 TYR A CA 1
ATOM 1611 C C . TYR A 1 201 ? 12.456 7.413 -23.637 1.00 93.69 201 TYR A C 1
ATOM 1613 O O . TYR A 1 201 ? 13.100 6.965 -24.586 1.00 93.69 201 TYR A O 1
ATOM 1621 N N . GLU A 1 202 ? 11.452 8.278 -23.775 1.00 93.69 202 GLU A N 1
ATOM 1622 C CA . GLU A 1 202 ? 11.041 8.850 -25.059 1.00 93.69 202 GLU A CA 1
ATOM 1623 C C . GLU A 1 202 ? 12.179 9.670 -25.674 1.00 93.69 202 GLU A C 1
ATOM 1625 O O . GLU A 1 202 ? 12.567 9.393 -26.807 1.00 93.69 202 GLU A O 1
ATOM 1630 N N . GLU A 1 203 ? 12.825 10.542 -24.896 1.00 94.31 203 GLU A N 1
ATOM 1631 C CA . GLU A 1 203 ? 13.976 11.331 -25.354 1.00 94.31 203 GLU A CA 1
ATOM 1632 C C . GLU A 1 203 ? 15.141 10.437 -25.818 1.00 94.31 203 GLU A C 1
ATOM 1634 O O . GLU A 1 203 ? 15.693 10.620 -26.905 1.00 94.31 203 GLU A O 1
ATOM 1639 N N . THR A 1 204 ? 15.500 9.410 -25.036 1.00 91.62 204 THR A N 1
ATOM 1640 C CA . THR A 1 204 ? 16.589 8.484 -25.409 1.00 91.62 204 THR A CA 1
ATOM 1641 C C . THR A 1 204 ? 16.231 7.672 -26.664 1.00 91.62 204 THR A C 1
ATOM 1643 O O . THR A 1 204 ? 17.110 7.314 -27.454 1.00 91.62 204 THR A O 1
ATOM 1646 N N . LYS A 1 205 ? 14.946 7.354 -26.861 1.00 92.38 205 LYS A N 1
ATOM 1647 C CA . LYS A 1 205 ? 14.455 6.625 -28.037 1.00 92.38 205 LYS A CA 1
ATOM 1648 C C . LYS A 1 205 ? 14.519 7.496 -29.286 1.00 92.38 205 LYS A C 1
ATOM 1650 O O . LYS A 1 205 ? 15.022 7.024 -30.300 1.00 92.38 205 LYS A O 1
ATOM 1655 N N . GLU A 1 206 ? 14.090 8.750 -29.193 1.00 93.94 206 GLU A N 1
ATOM 1656 C CA . GLU A 1 206 ? 14.181 9.722 -30.287 1.00 93.94 206 GLU A CA 1
ATOM 1657 C 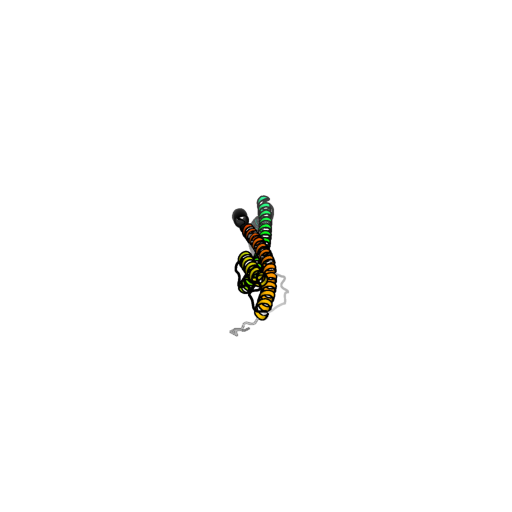C . GLU A 1 206 ? 15.635 9.964 -30.711 1.00 93.94 206 GLU A C 1
ATOM 1659 O O . GLU A 1 206 ? 15.942 9.924 -31.900 1.00 93.94 206 GLU A O 1
ATOM 1664 N N . GLN A 1 207 ? 16.559 10.117 -29.755 1.00 89.56 207 GLN A N 1
ATOM 1665 C CA . GLN A 1 207 ? 17.994 10.255 -30.050 1.00 89.56 207 GLN A CA 1
ATOM 1666 C C . GLN A 1 207 ? 18.556 9.038 -30.798 1.00 89.56 207 GLN A C 1
ATOM 1668 O O . GLN A 1 207 ? 19.394 9.177 -31.690 1.00 89.56 207 GLN A O 1
ATOM 1673 N N . LEU A 1 208 ? 18.100 7.831 -30.452 1.00 88.81 208 LEU A N 1
ATOM 1674 C CA . LEU A 1 208 ? 18.509 6.610 -31.141 1.00 88.81 208 LEU A CA 1
ATOM 1675 C C . LEU A 1 208 ? 17.925 6.546 -32.557 1.00 88.81 208 LEU A C 1
ATOM 1677 O O . LEU A 1 208 ? 18.655 6.198 -33.485 1.00 88.81 208 LEU A O 1
ATOM 1681 N N . GLU A 1 209 ? 16.648 6.889 -32.725 1.00 89.44 209 GLU A N 1
ATOM 1682 C CA . GLU A 1 209 ? 15.987 6.923 -34.035 1.00 89.44 209 GLU A CA 1
ATOM 1683 C C . GLU A 1 209 ? 16.621 7.964 -34.965 1.00 89.44 209 GLU A C 1
ATOM 1685 O O . GLU A 1 209 ? 16.839 7.662 -36.136 1.00 89.44 209 GLU A O 1
ATOM 1690 N N . ALA A 1 210 ? 17.021 9.129 -34.446 1.00 88.25 210 ALA A N 1
ATOM 1691 C CA . ALA A 1 210 ? 17.757 10.135 -35.211 1.00 88.25 210 ALA A CA 1
ATOM 1692 C C . ALA A 1 210 ? 19.106 9.599 -35.724 1.00 88.25 210 ALA A C 1
ATOM 1694 O O . ALA A 1 210 ? 19.396 9.700 -36.913 1.00 88.25 210 ALA A O 1
ATOM 1695 N N . ILE A 1 211 ? 19.897 8.945 -34.863 1.00 83.50 211 ILE A N 1
ATOM 1696 C CA . ILE A 1 211 ? 21.183 8.343 -35.264 1.00 83.50 211 ILE A CA 1
ATOM 1697 C C . ILE A 1 211 ? 20.979 7.216 -36.286 1.00 83.50 211 ILE A C 1
ATOM 1699 O O . ILE A 1 211 ? 21.830 7.004 -37.144 1.00 83.50 211 ILE A O 1
ATOM 1703 N N . GLN A 1 212 ? 19.882 6.461 -36.190 1.00 82.00 212 GLN A N 1
ATOM 1704 C CA . GLN A 1 212 ? 19.561 5.422 -37.171 1.00 82.00 212 GLN A C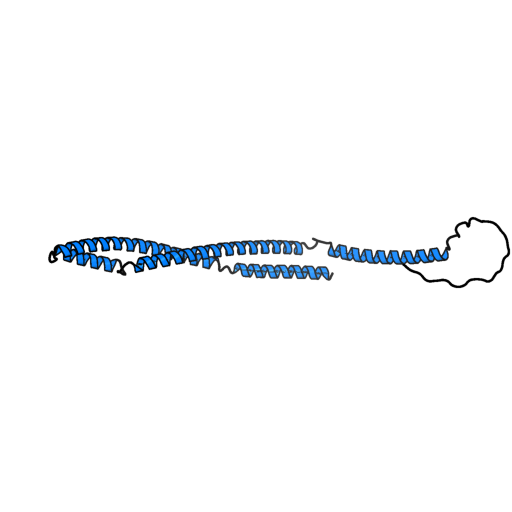A 1
ATOM 1705 C C . GLN A 1 212 ? 19.144 6.013 -38.517 1.00 82.00 212 GLN A C 1
ATOM 1707 O O . GLN A 1 212 ? 19.614 5.535 -39.541 1.00 82.00 212 GLN A O 1
ATOM 1712 N N . ALA A 1 213 ? 18.336 7.073 -38.523 1.00 84.06 213 ALA A N 1
ATOM 1713 C CA . ALA A 1 213 ? 17.960 7.768 -39.749 1.00 84.06 213 ALA A CA 1
ATOM 1714 C C . ALA A 1 213 ? 19.184 8.375 -40.456 1.00 84.06 213 ALA A C 1
ATOM 1716 O O . ALA A 1 213 ? 19.350 8.180 -41.656 1.00 84.06 213 ALA A O 1
ATOM 1717 N N . GLU A 1 214 ? 20.094 9.015 -39.710 1.00 79.44 214 GLU A N 1
ATOM 1718 C CA . GLU A 1 214 ? 21.369 9.515 -40.251 1.00 79.44 214 GLU A CA 1
ATOM 1719 C C . GLU A 1 214 ? 22.244 8.395 -40.844 1.00 79.44 214 GLU A C 1
ATOM 1721 O O . GLU A 1 214 ? 22.988 8.631 -41.792 1.00 79.44 214 GLU A O 1
ATOM 1726 N N . GLN A 1 215 ? 22.171 7.175 -40.297 1.00 70.62 215 GLN A N 1
ATOM 1727 C CA . GLN A 1 215 ? 22.881 6.003 -40.823 1.00 70.62 215 GLN A CA 1
ATOM 1728 C C . GLN A 1 215 ? 22.215 5.409 -42.069 1.00 70.62 215 GLN A C 1
ATOM 1730 O O . GLN A 1 215 ? 22.925 4.918 -42.939 1.00 70.62 215 GLN A O 1
ATOM 1735 N N . ASP A 1 216 ? 20.885 5.421 -42.146 1.00 71.56 216 ASP A N 1
ATOM 1736 C CA . ASP A 1 216 ? 20.131 4.872 -43.278 1.00 71.56 216 ASP A CA 1
ATOM 1737 C C . ASP A 1 216 ? 20.148 5.814 -44.502 1.00 71.56 216 ASP A C 1
ATOM 1739 O O . ASP A 1 216 ? 19.974 5.360 -45.636 1.00 71.56 216 ASP A O 1
ATOM 1743 N N . GLU A 1 217 ? 20.367 7.119 -44.288 1.00 67.75 217 GLU A N 1
ATOM 1744 C CA . GLU A 1 217 ? 20.535 8.128 -45.346 1.00 67.75 217 GLU A CA 1
ATOM 1745 C C . GLU A 1 217 ? 21.968 8.210 -45.920 1.00 67.75 217 GLU A C 1
ATOM 1747 O O . GLU A 1 217 ? 22.144 8.768 -47.009 1.00 67.75 217 GLU A O 1
ATOM 1752 N N . ALA A 1 218 ? 22.976 7.663 -45.224 1.00 52.12 218 ALA A N 1
ATOM 1753 C CA . ALA A 1 218 ? 24.402 7.705 -45.591 1.00 52.12 218 ALA A CA 1
ATOM 1754 C C . ALA A 1 218 ? 24.887 6.452 -46.349 1.00 52.12 218 ALA A C 1
ATOM 1756 O O . ALA A 1 218 ? 25.682 6.621 -47.306 1.00 52.12 218 ALA A O 1
#

Secondary structure (DSSP, 8-state):
----------------------PPPPPP-HHHHHHHHHHHHHHHHHHHHHHHHHHHHHHHHT-TT--HHHHHHHHHHHHHHHHHHHHHHHHHHHHHHHHHHHHHHHHHHHHHHHHHHH-S-SSHHHHHHHHHHHHHHHHHT-S-HHHHHHHHHHHHHHHHHHHHHHHHHHHHHHHHHHHHHHHHHHHHH--THHHHHHHHHHHHHHHHHHHHHHHH--